Protein AF-A0A7X9AUW9-F1 (afdb_monomer_lite)

pLDDT: mean 75.71, std 17.88, range [21.61, 93.81]

Radius of gyration: 26.02 Å; chains: 1; bounding box: 63×57×73 Å

Secondary structure (DSSP, 8-state):
------S--EEE-TTS-EEE--HHHHHHHHHHHHHHTT---HHHHHHHHHHHHHHHHHTSS-PPEEHHHHHHHHHHHHHHTT-HHHHHHHHHHHT--TTHHHHTTEEE--HHHHHHHHHHHS---HHHHHHHHHHHHHHHHHTT-SEEEHHHHHHHHHHHHHHHTS----------------PPPPPPS-SSGGG---SEEP----TTTS-HHHHHHHHTTSEEEPPEESSS--EEEEE-HHHHHHHHSTT---HHHHHHHHHHHHHHHHHHHHHHHHHHHTT-GGGGTSPEEEEETTHHHIIIIIT-S--HHHHHHHHHHHHHHHIIIIITT-SS-EEEEE-

Structure (mmCIF, N/CA/C/O backbone):
data_AF-A0A7X9AUW9-F1
#
_entry.id   AF-A0A7X9AUW9-F1
#
loop_
_atom_site.group_PDB
_atom_site.id
_atom_site.type_symbol
_atom_site.label_atom_id
_atom_site.label_alt_id
_atom_site.label_comp_id
_atom_site.label_asym_id
_atom_site.label_entity_id
_atom_site.label_seq_id
_atom_site.pdbx_PDB_ins_code
_atom_site.Cartn_x
_atom_site.Cartn_y
_atom_site.Cartn_z
_atom_site.occupancy
_atom_site.B_iso_or_equiv
_atom_site.auth_seq_id
_atom_site.auth_comp_id
_atom_site.auth_asym_id
_atom_site.auth_atom_id
_atom_site.pdbx_PDB_model_num
ATOM 1 N N . MET A 1 1 ? -19.440 -7.472 -11.789 1.00 21.81 1 MET A N 1
ATOM 2 C CA . MET A 1 1 ? -18.503 -8.481 -11.257 1.00 21.81 1 MET A CA 1
ATOM 3 C C . MET A 1 1 ? -17.856 -7.858 -10.033 1.00 21.81 1 MET A C 1
ATOM 5 O O . MET A 1 1 ? -17.085 -6.924 -10.182 1.00 21.81 1 MET A O 1
ATOM 9 N N . ILE A 1 2 ? -18.310 -8.242 -8.841 1.00 21.61 2 ILE A N 1
ATOM 10 C CA . ILE A 1 2 ? -17.846 -7.658 -7.578 1.00 21.61 2 ILE A CA 1
ATOM 11 C C . ILE A 1 2 ? -16.586 -8.433 -7.188 1.00 21.61 2 ILE A C 1
ATOM 13 O O . ILE A 1 2 ? -16.673 -9.612 -6.848 1.00 21.61 2 ILE A O 1
ATOM 17 N N . LEU A 1 3 ? -15.418 -7.804 -7.322 1.00 27.48 3 LEU A N 1
ATOM 18 C CA . LEU A 1 3 ? -14.170 -8.319 -6.765 1.00 27.48 3 LEU A CA 1
ATOM 19 C C . LEU A 1 3 ? -14.304 -8.268 -5.240 1.00 27.48 3 LEU A C 1
ATOM 21 O O . LEU A 1 3 ? -14.221 -7.202 -4.641 1.00 27.48 3 LEU A O 1
ATOM 25 N N . LEU A 1 4 ? -14.561 -9.423 -4.626 1.00 27.80 4 LEU A N 1
ATOM 26 C CA . LEU A 1 4 ? -14.485 -9.612 -3.179 1.00 27.80 4 LEU A CA 1
ATOM 27 C C . LEU A 1 4 ? -13.017 -9.458 -2.758 1.00 27.80 4 LEU A C 1
ATOM 29 O O . LEU A 1 4 ? -12.271 -10.433 -2.710 1.00 27.80 4 LEU A O 1
ATOM 33 N N . ALA A 1 5 ? -12.579 -8.230 -2.490 1.00 32.06 5 ALA A N 1
ATOM 34 C CA . ALA A 1 5 ? -11.218 -7.926 -2.060 1.00 32.06 5 ALA A CA 1
ATOM 35 C C . ALA A 1 5 ? -11.058 -8.073 -0.536 1.00 32.06 5 ALA A C 1
ATOM 37 O O . ALA A 1 5 ? -10.443 -7.231 0.113 1.00 32.06 5 ALA A O 1
ATOM 38 N N . SER A 1 6 ? -11.548 -9.173 0.051 1.00 41.09 6 SER A N 1
ATOM 39 C CA . SER A 1 6 ? -11.294 -9.456 1.466 1.00 41.09 6 SER A CA 1
ATOM 40 C C . SER A 1 6 ? -9.868 -9.997 1.667 1.00 41.09 6 SER A C 1
ATOM 42 O O . SER A 1 6 ? -9.626 -11.200 1.756 1.00 41.09 6 SER A O 1
ATOM 44 N N . GLY A 1 7 ? -8.912 -9.074 1.749 1.00 55.22 7 GLY A N 1
ATOM 45 C CA . GLY A 1 7 ? -8.086 -8.921 2.949 1.00 55.22 7 GLY A CA 1
ATOM 46 C C . GLY A 1 7 ? -6.765 -9.682 3.084 1.00 55.22 7 GLY A C 1
ATOM 47 O O . GLY A 1 7 ? -5.933 -9.206 3.845 1.00 55.22 7 GLY A O 1
ATOM 48 N N . ASN A 1 8 ? -6.506 -10.787 2.377 1.00 61.66 8 ASN A N 1
ATOM 49 C CA . ASN A 1 8 ? -5.231 -11.510 2.524 1.00 61.66 8 ASN A CA 1
ATOM 50 C C . ASN A 1 8 ? -4.624 -11.869 1.162 1.00 61.66 8 ASN A C 1
ATOM 52 O O . ASN A 1 8 ? -5.132 -12.741 0.461 1.00 61.66 8 ASN A O 1
ATOM 56 N N . LEU A 1 9 ? -3.512 -11.220 0.803 1.00 73.75 9 LEU A N 1
ATOM 57 C CA . LEU A 1 9 ? -2.668 -11.663 -0.308 1.00 73.75 9 LEU A CA 1
ATOM 58 C C . LEU A 1 9 ? -2.064 -13.019 0.061 1.00 73.75 9 LEU A C 1
ATOM 60 O O . LEU A 1 9 ? -1.320 -13.111 1.036 1.00 73.75 9 LEU A O 1
ATOM 64 N N . LEU A 1 10 ? -2.406 -14.072 -0.680 1.00 78.25 10 LEU A N 1
ATOM 65 C CA . LEU A 1 10 ? -1.867 -15.407 -0.437 1.00 78.25 10 LEU A CA 1
ATOM 66 C C . LEU A 1 10 ? -0.558 -15.591 -1.197 1.00 78.25 10 LEU A C 1
ATOM 68 O O . LEU A 1 10 ? -0.481 -15.340 -2.401 1.00 78.25 10 LEU A O 1
ATOM 72 N N . VAL A 1 11 ? 0.455 -16.056 -0.475 1.00 80.62 11 VAL A N 1
ATOM 73 C CA . VAL A 1 11 ? 1.786 -16.323 -1.004 1.00 80.62 11 VAL A CA 1
ATOM 74 C C . VAL A 1 11 ? 2.130 -17.791 -0.785 1.00 80.62 11 VAL A C 1
ATOM 76 O O . VAL A 1 11 ? 1.864 -18.360 0.277 1.00 80.62 11 VAL A O 1
ATOM 79 N N . ALA A 1 12 ? 2.689 -18.423 -1.816 1.00 82.00 12 ALA A N 1
ATOM 80 C CA . ALA A 1 12 ? 3.185 -19.791 -1.738 1.00 82.00 12 ALA A CA 1
ATOM 81 C C . ALA A 1 12 ? 4.629 -19.783 -1.223 1.00 82.00 12 ALA A C 1
ATOM 83 O O . ALA A 1 12 ? 5.523 -19.262 -1.897 1.00 82.00 12 ALA A O 1
ATOM 84 N N . GLY A 1 13 ? 4.841 -20.357 -0.035 1.00 80.69 13 GLY A N 1
ATOM 85 C CA . GLY A 1 13 ? 6.177 -20.502 0.547 1.00 80.69 13 GLY A CA 1
ATOM 86 C C . GLY A 1 13 ? 7.004 -21.611 -0.126 1.00 80.69 13 GLY A C 1
ATOM 87 O O . GLY A 1 13 ? 6.468 -22.373 -0.940 1.00 80.69 13 GLY A O 1
ATOM 88 N N . PRO A 1 14 ? 8.287 -21.779 0.251 1.00 63.94 14 PRO A N 1
ATOM 89 C CA . PRO A 1 14 ? 9.252 -22.695 -0.385 1.00 63.94 14 PRO A CA 1
ATOM 90 C C . PRO A 1 14 ? 8.951 -24.211 -0.292 1.00 63.94 14 PRO A C 1
ATOM 92 O O . PRO A 1 14 ? 9.799 -25.033 -0.619 1.00 63.94 14 PRO A O 1
ATOM 95 N N . GLY A 1 15 ? 7.739 -24.613 0.094 1.00 65.62 15 GLY A N 1
ATOM 96 C CA . GLY A 1 15 ? 7.269 -26.007 0.079 1.00 65.62 15 GLY A CA 1
ATOM 97 C C . GLY A 1 15 ? 5.841 -26.178 -0.445 1.00 65.62 15 GLY A C 1
ATOM 98 O O . GLY A 1 15 ? 5.235 -27.223 -0.225 1.00 65.62 15 GLY A O 1
ATOM 99 N N . GLY A 1 16 ? 5.263 -25.135 -1.054 1.00 67.75 16 GLY A N 1
ATOM 100 C CA . GLY A 1 16 ? 3.879 -25.125 -1.530 1.00 67.75 16 GLY A CA 1
ATOM 101 C C . GLY A 1 16 ? 2.758 -24.746 -0.541 1.00 67.75 16 GLY A C 1
ATOM 102 O O . GLY A 1 16 ? 1.654 -24.516 -1.039 1.00 67.75 16 GLY A O 1
ATOM 103 N N . PRO A 1 17 ? 2.928 -24.630 0.801 1.00 81.81 17 PRO A N 1
ATOM 104 C CA . PRO A 1 17 ? 1.825 -24.179 1.638 1.00 81.81 17 PRO A CA 1
ATOM 105 C C . PRO A 1 17 ? 1.548 -22.692 1.397 1.00 81.81 17 PRO A C 1
ATOM 107 O O . PRO A 1 17 ? 2.456 -21.852 1.404 1.00 81.81 17 PRO A O 1
ATOM 110 N N . LEU A 1 18 ? 0.267 -22.383 1.204 1.00 81.44 18 LEU A N 1
ATOM 111 C CA . LEU A 1 18 ? -0.224 -21.017 1.089 1.00 81.44 18 LEU A CA 1
ATOM 112 C C . LEU A 1 18 ? -0.329 -20.388 2.473 1.00 81.44 18 LEU A C 1
ATOM 114 O O . LEU A 1 18 ? -0.899 -20.974 3.394 1.00 81.44 18 LEU A O 1
ATOM 118 N N . HIS A 1 19 ? 0.183 -19.173 2.603 1.00 79.81 19 HIS A N 1
ATOM 119 C CA . HIS A 1 19 ? 0.029 -18.362 3.800 1.00 79.81 19 HIS A CA 1
ATOM 120 C C . HIS A 1 19 ? -0.325 -16.923 3.423 1.00 79.81 19 HIS A C 1
ATOM 122 O O . HIS A 1 19 ? -0.117 -16.490 2.292 1.00 79.81 19 HIS A O 1
ATOM 128 N N . SER A 1 20 ? -0.902 -16.183 4.368 1.00 79.31 20 SER A N 1
ATOM 129 C CA . SER A 1 20 ? -1.162 -14.756 4.175 1.00 79.31 20 SER A CA 1
ATOM 130 C C . SER A 1 20 ? 0.150 -13.987 4.234 1.00 79.31 20 SER A C 1
ATOM 132 O O . SER A 1 20 ? 0.887 -14.118 5.211 1.00 79.31 20 SER A O 1
ATOM 134 N N . LEU A 1 21 ? 0.390 -13.136 3.241 1.00 82.38 21 LEU A N 1
ATOM 135 C CA . LEU A 1 21 ? 1.495 -12.190 3.237 1.00 82.38 21 LEU A CA 1
ATOM 136 C C . LEU A 1 21 ? 1.355 -11.214 4.407 1.00 82.38 21 LEU A C 1
ATOM 138 O O . LEU A 1 21 ? 0.281 -10.651 4.643 1.00 82.38 21 LEU A O 1
ATOM 142 N N . ASP A 1 22 ? 2.452 -11.024 5.128 1.00 84.94 22 ASP A N 1
ATOM 143 C CA . ASP A 1 22 ? 2.575 -10.043 6.197 1.00 84.94 22 ASP A CA 1
ATOM 144 C C . ASP A 1 22 ? 3.279 -8.791 5.656 1.00 84.94 22 ASP A C 1
ATOM 146 O O . ASP A 1 22 ? 4.506 -8.729 5.559 1.00 84.94 22 ASP A O 1
ATOM 150 N N . LEU A 1 23 ? 2.478 -7.804 5.248 1.00 84.38 23 LEU A N 1
ATOM 151 C CA . LEU A 1 23 ? 2.978 -6.551 4.686 1.00 84.38 23 LEU A CA 1
ATOM 152 C C . LEU A 1 23 ? 3.674 -5.676 5.737 1.00 84.38 23 LEU A C 1
ATOM 154 O O . LEU A 1 23 ? 4.554 -4.905 5.368 1.00 84.38 23 LEU A O 1
ATOM 158 N N . GLU A 1 24 ? 3.326 -5.793 7.024 1.00 83.62 24 GLU A N 1
ATOM 159 C CA . GLU A 1 24 ? 4.021 -5.065 8.094 1.00 83.62 24 GLU A CA 1
ATOM 160 C C . GLU A 1 24 ? 5.431 -5.589 8.269 1.00 83.62 24 GLU A C 1
ATOM 162 O O . GLU A 1 24 ? 6.385 -4.809 8.301 1.00 83.62 24 GLU A O 1
ATOM 167 N N . ARG A 1 25 ? 5.565 -6.916 8.322 1.00 87.19 25 ARG A N 1
ATOM 168 C CA . ARG A 1 25 ? 6.871 -7.559 8.389 1.00 87.19 25 ARG A CA 1
ATOM 169 C C . ARG A 1 25 ? 7.714 -7.220 7.165 1.00 87.19 25 ARG A C 1
ATOM 171 O O . ARG A 1 25 ? 8.884 -6.894 7.325 1.00 87.19 25 ARG A O 1
ATOM 178 N N . LEU A 1 26 ? 7.119 -7.241 5.971 1.00 89.25 26 LEU A N 1
ATOM 179 C CA . LEU A 1 26 ? 7.812 -6.878 4.734 1.00 89.25 26 LEU A CA 1
ATOM 180 C C . LEU A 1 26 ? 8.273 -5.412 4.735 1.00 89.25 26 LEU A C 1
ATOM 182 O O . LEU A 1 26 ? 9.402 -5.121 4.347 1.00 89.25 26 LEU A O 1
ATOM 186 N N . THR A 1 27 ? 7.424 -4.489 5.194 1.00 88.38 27 THR A N 1
ATOM 187 C CA . THR A 1 27 ? 7.797 -3.081 5.375 1.00 88.38 27 THR A CA 1
ATOM 188 C C . THR A 1 27 ? 8.942 -2.936 6.377 1.00 88.38 27 THR A C 1
ATOM 190 O O . THR A 1 27 ? 9.888 -2.202 6.103 1.00 88.38 27 THR A O 1
ATOM 193 N N . ALA A 1 28 ? 8.858 -3.589 7.540 1.00 88.75 28 ALA A N 1
ATOM 194 C CA . ALA A 1 28 ? 9.869 -3.488 8.591 1.00 88.75 28 ALA A CA 1
ATOM 195 C C . ALA A 1 28 ? 11.231 -4.002 8.110 1.00 88.75 28 ALA A C 1
ATOM 197 O O . ALA A 1 28 ? 12.230 -3.303 8.244 1.00 88.75 28 ALA A O 1
ATOM 198 N N . ASP A 1 29 ? 11.241 -5.165 7.466 1.00 91.00 29 ASP A N 1
ATOM 199 C CA . ASP A 1 29 ? 12.433 -5.752 6.858 1.00 91.00 29 ASP A CA 1
ATOM 200 C C . ASP A 1 29 ? 13.048 -4.819 5.806 1.00 91.00 29 ASP A C 1
ATOM 202 O O . ASP A 1 29 ? 14.238 -4.504 5.839 1.00 91.00 29 ASP A O 1
ATOM 206 N N . LEU A 1 30 ? 12.215 -4.245 4.931 1.00 91.06 30 LEU A N 1
ATOM 207 C CA . LEU A 1 30 ? 12.693 -3.282 3.949 1.00 91.06 30 LEU A CA 1
ATOM 208 C C . LEU A 1 30 ? 13.294 -2.032 4.616 1.00 91.06 30 LEU A C 1
ATOM 210 O O . LEU A 1 30 ? 14.355 -1.578 4.191 1.00 91.06 30 LEU A O 1
ATOM 214 N N . ARG A 1 31 ? 12.683 -1.499 5.683 1.00 90.31 31 ARG A N 1
ATOM 215 C CA . ARG A 1 31 ? 13.262 -0.382 6.456 1.00 90.31 31 ARG A CA 1
ATOM 216 C C . ARG A 1 31 ? 14.619 -0.746 7.051 1.00 90.31 31 ARG A C 1
ATOM 218 O O . ARG A 1 31 ? 15.542 0.057 6.964 1.00 90.31 31 ARG A O 1
ATOM 225 N N . GLU A 1 32 ? 14.779 -1.953 7.591 1.00 91.00 32 GLU A N 1
ATOM 226 C CA . GLU A 1 32 ? 16.076 -2.425 8.088 1.00 91.00 32 GLU A CA 1
ATOM 227 C C . GLU A 1 32 ? 17.137 -2.473 6.981 1.00 91.00 32 GLU A C 1
ATOM 229 O O . GLU A 1 32 ? 18.298 -2.137 7.223 1.00 91.00 32 GLU A O 1
ATOM 234 N N . VAL A 1 33 ? 16.758 -2.852 5.757 1.00 91.44 33 VAL A N 1
ATOM 235 C CA . VAL A 1 33 ? 17.665 -2.815 4.601 1.00 91.44 33 VAL A CA 1
ATOM 236 C C . VAL A 1 33 ? 18.041 -1.378 4.231 1.00 91.44 33 VAL A C 1
ATOM 238 O O . VAL A 1 33 ? 19.221 -1.101 4.017 1.00 91.44 33 VAL A O 1
ATOM 241 N N . PHE A 1 34 ? 17.080 -0.449 4.199 1.00 87.69 34 PHE A N 1
ATOM 242 C CA . PHE A 1 34 ? 17.359 0.975 3.964 1.00 87.69 34 PHE A CA 1
ATOM 243 C C . PHE A 1 34 ? 18.308 1.544 5.031 1.00 87.69 34 PHE A C 1
ATOM 245 O O . PHE A 1 34 ? 19.314 2.170 4.689 1.00 87.69 34 PHE A O 1
ATOM 252 N N . HIS A 1 35 ? 18.052 1.261 6.309 1.00 87.81 35 HIS A N 1
ATOM 253 C CA . HIS A 1 35 ? 18.909 1.700 7.409 1.00 87.81 35 HIS A CA 1
ATOM 254 C C . HIS A 1 35 ? 20.319 1.117 7.331 1.00 87.81 35 HIS A C 1
ATOM 256 O O . HIS A 1 35 ? 21.285 1.837 7.582 1.00 87.81 35 HIS A O 1
ATOM 262 N N . ALA A 1 36 ? 20.460 -0.152 6.939 1.00 86.44 36 ALA A N 1
ATOM 263 C CA . ALA A 1 36 ? 21.767 -0.779 6.754 1.00 86.44 36 ALA A CA 1
ATOM 264 C C . ALA A 1 36 ? 22.612 -0.091 5.665 1.00 86.44 36 ALA A C 1
ATOM 266 O O . ALA A 1 36 ? 23.837 -0.139 5.733 1.00 86.44 36 ALA A O 1
ATOM 267 N N . GLN A 1 37 ? 21.972 0.584 4.703 1.00 85.25 37 GLN A N 1
ATOM 268 C CA . GLN A 1 37 ? 22.627 1.387 3.662 1.00 85.25 37 GLN A CA 1
ATOM 269 C C . GLN A 1 37 ? 22.727 2.882 4.026 1.00 85.25 37 GLN A C 1
ATOM 271 O O . GLN A 1 37 ? 22.998 3.720 3.170 1.00 85.25 37 GLN A O 1
ATOM 276 N N . GLY A 1 38 ? 22.483 3.251 5.289 1.00 82.62 38 GLY A N 1
ATOM 277 C CA . GLY A 1 38 ? 22.565 4.639 5.757 1.00 82.62 38 GLY A CA 1
ATOM 278 C C . GLY A 1 38 ? 21.416 5.539 5.289 1.00 82.62 38 GLY A C 1
ATOM 279 O O . GLY A 1 38 ? 21.478 6.756 5.461 1.00 82.62 38 GLY A O 1
ATOM 280 N N . LEU A 1 39 ? 20.350 4.968 4.721 1.00 81.00 39 LEU A N 1
ATOM 281 C CA . LEU A 1 39 ? 19.169 5.706 4.285 1.00 81.00 39 LEU A CA 1
ATOM 282 C C . LEU A 1 39 ? 18.117 5.698 5.402 1.00 81.00 39 LEU A C 1
ATOM 284 O O . LEU A 1 39 ? 17.533 4.669 5.721 1.00 81.00 39 LEU A O 1
ATOM 288 N N . ALA A 1 40 ? 17.840 6.865 5.984 1.00 70.62 40 ALA A N 1
ATOM 289 C CA . ALA A 1 40 ? 16.864 7.032 7.072 1.00 70.62 40 ALA A CA 1
ATOM 290 C C . ALA A 1 40 ? 15.432 7.352 6.587 1.00 70.62 40 ALA A C 1
ATOM 292 O O . ALA A 1 40 ? 14.610 7.868 7.339 1.00 70.62 40 ALA A O 1
ATOM 293 N N . SER A 1 41 ? 15.134 7.141 5.302 1.00 66.12 41 SER A N 1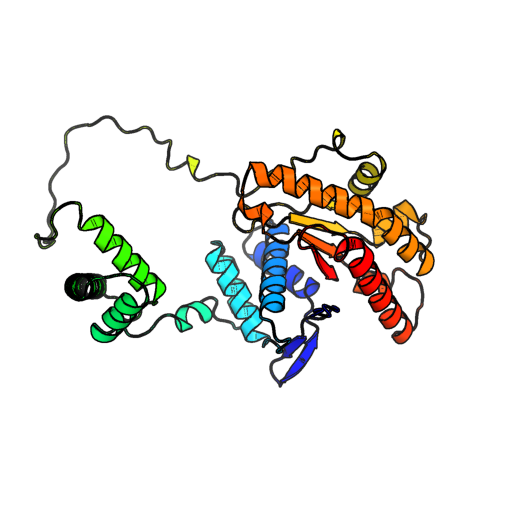
ATOM 294 C CA . SER A 1 41 ? 13.824 7.477 4.730 1.00 66.12 41 SER A CA 1
ATOM 295 C C . SER A 1 41 ? 12.827 6.327 4.884 1.00 66.12 41 SER A C 1
ATOM 297 O O . SER A 1 41 ? 12.545 5.604 3.930 1.00 66.12 41 SER A O 1
ATOM 299 N N . ASP A 1 42 ? 12.243 6.209 6.076 1.00 70.31 42 ASP A N 1
ATOM 300 C CA . ASP A 1 42 ? 11.321 5.125 6.465 1.00 70.31 42 ASP A CA 1
ATOM 301 C C . ASP A 1 42 ? 10.073 5.006 5.579 1.00 70.31 42 ASP A C 1
ATOM 303 O O . ASP A 1 42 ? 9.462 3.939 5.480 1.00 70.31 42 ASP A O 1
ATOM 307 N N . TRP A 1 43 ? 9.691 6.107 4.931 1.00 72.62 43 TRP A N 1
ATOM 308 C CA . TRP A 1 43 ? 8.504 6.201 4.086 1.00 72.62 43 TRP A CA 1
ATOM 309 C C . TRP A 1 43 ? 8.678 5.509 2.728 1.00 72.62 43 TRP A C 1
ATOM 311 O O . TRP A 1 43 ? 7.699 5.030 2.158 1.00 72.62 43 TRP A O 1
ATOM 321 N N . VAL A 1 44 ? 9.901 5.431 2.189 1.00 76.50 44 VAL A N 1
ATOM 322 C CA . VAL A 1 44 ? 10.146 4.831 0.862 1.00 76.50 44 VAL A CA 1
ATOM 323 C C . VAL A 1 44 ? 9.782 3.350 0.885 1.00 76.50 44 VAL A C 1
ATOM 325 O O . VAL A 1 44 ? 9.142 2.850 -0.041 1.00 76.50 44 VAL A O 1
ATOM 328 N N . ALA A 1 45 ? 10.118 2.672 1.985 1.00 83.31 45 ALA A N 1
ATOM 329 C CA . ALA A 1 45 ? 9.750 1.284 2.211 1.00 83.31 45 ALA A CA 1
ATOM 330 C C . ALA A 1 45 ? 8.225 1.086 2.178 1.00 83.31 45 ALA A C 1
ATOM 332 O O . ALA A 1 45 ? 7.735 0.194 1.486 1.00 83.31 45 ALA A O 1
ATOM 333 N N . ASP A 1 46 ? 7.459 1.963 2.839 1.00 80.06 46 ASP A N 1
ATOM 334 C CA . ASP A 1 46 ? 5.993 1.894 2.833 1.00 80.06 46 ASP A CA 1
ATOM 335 C C . ASP A 1 46 ? 5.407 2.025 1.428 1.00 80.06 46 ASP A C 1
ATOM 337 O O . ASP A 1 46 ? 4.532 1.242 1.050 1.00 80.06 46 ASP A O 1
ATOM 341 N N . HIS A 1 47 ? 5.901 2.983 0.640 1.00 75.75 47 HIS A N 1
ATOM 342 C CA . HIS A 1 47 ? 5.426 3.210 -0.726 1.00 75.75 47 HIS A CA 1
ATOM 343 C C . HIS A 1 47 ? 5.749 2.051 -1.662 1.00 75.75 47 HIS A C 1
ATOM 345 O O . HIS A 1 47 ? 4.906 1.664 -2.476 1.00 75.75 47 HIS A O 1
ATOM 351 N N . LEU A 1 48 ? 6.944 1.474 -1.545 1.00 82.62 48 LEU A N 1
ATOM 352 C CA . LEU A 1 48 ? 7.335 0.316 -2.342 1.00 82.62 48 LEU A CA 1
ATOM 353 C C . LEU A 1 48 ? 6.476 -0.904 -2.010 1.00 82.62 48 LEU A C 1
ATOM 355 O O . LEU A 1 48 ? 6.004 -1.580 -2.923 1.00 82.62 48 LEU A O 1
ATOM 359 N N . VAL A 1 49 ? 6.193 -1.140 -0.728 1.00 87.00 49 VAL A N 1
ATOM 360 C CA . VAL A 1 49 ? 5.316 -2.237 -0.299 1.00 87.00 49 VAL A CA 1
ATOM 361 C C . VAL A 1 49 ? 3.863 -1.997 -0.721 1.00 87.00 49 VAL A C 1
ATOM 363 O O . VAL A 1 49 ? 3.214 -2.927 -1.188 1.00 87.00 49 VAL A O 1
ATOM 366 N N . LEU A 1 50 ? 3.346 -0.763 -0.637 1.00 80.69 50 LEU A N 1
ATOM 367 C CA . LEU A 1 50 ? 2.019 -0.414 -1.180 1.00 80.69 50 LEU A CA 1
ATOM 368 C C . LEU A 1 50 ? 1.939 -0.644 -2.698 1.00 80.69 50 LEU A C 1
ATOM 370 O O . LEU A 1 50 ? 0.930 -1.136 -3.201 1.00 80.69 50 LEU A O 1
ATOM 374 N N . THR A 1 51 ? 3.009 -0.309 -3.420 1.00 80.56 51 THR A N 1
ATOM 375 C CA . THR A 1 51 ? 3.109 -0.515 -4.872 1.00 80.56 51 THR A CA 1
ATOM 376 C C . THR A 1 51 ? 3.151 -1.994 -5.227 1.00 80.56 51 THR A C 1
ATOM 378 O O . THR A 1 51 ? 2.481 -2.427 -6.165 1.00 80.56 51 THR A O 1
ATOM 381 N N . LEU A 1 52 ? 3.900 -2.783 -4.458 1.00 85.69 52 LEU A N 1
ATOM 382 C CA . LEU A 1 52 ? 3.924 -4.233 -4.590 1.00 85.69 52 LEU A CA 1
ATOM 383 C C . LEU A 1 52 ? 2.536 -4.827 -4.344 1.00 85.69 52 LEU A C 1
ATOM 385 O O . LEU A 1 52 ? 2.050 -5.598 -5.163 1.00 85.69 52 LEU A O 1
ATOM 389 N N . GLU A 1 53 ? 1.887 -4.438 -3.248 1.00 84.94 53 GLU A N 1
ATOM 390 C CA . GLU A 1 53 ? 0.545 -4.888 -2.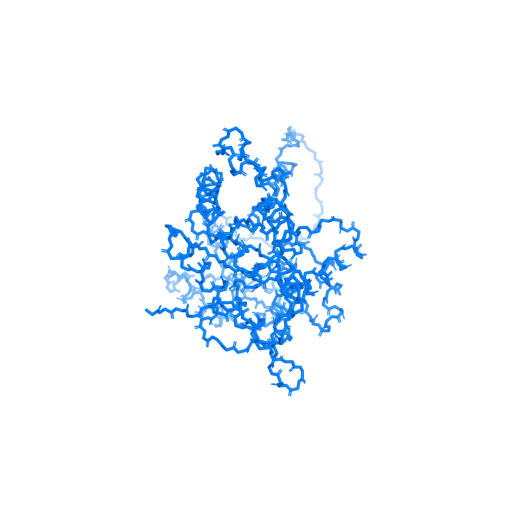884 1.00 84.94 53 GLU A CA 1
ATOM 391 C C . GLU A 1 53 ? -0.462 -4.633 -4.012 1.00 84.94 53 GLU A C 1
ATOM 393 O O . GLU A 1 53 ? -1.203 -5.542 -4.385 1.00 84.94 53 GLU A O 1
ATOM 398 N N . GLU A 1 54 ? -0.457 -3.438 -4.606 1.00 77.25 54 GLU A N 1
ATOM 399 C CA . GLU A 1 54 ? -1.319 -3.135 -5.750 1.00 77.25 54 GLU A CA 1
ATOM 400 C C . GLU A 1 54 ? -1.012 -4.023 -6.957 1.00 77.25 54 GLU A C 1
ATOM 402 O O . GLU A 1 54 ? -1.934 -4.613 -7.516 1.00 77.25 54 GLU A O 1
ATOM 407 N N . LYS A 1 55 ? 0.267 -4.164 -7.337 1.00 77.94 55 LYS A N 1
ATOM 408 C CA . LYS A 1 55 ? 0.680 -5.019 -8.464 1.00 77.94 55 LYS A CA 1
ATOM 409 C C . LYS A 1 55 ? 0.260 -6.474 -8.270 1.00 77.94 55 LYS A C 1
ATOM 411 O O . LYS A 1 55 ? -0.097 -7.150 -9.230 1.00 77.94 55 LYS A O 1
ATOM 416 N N . LEU A 1 56 ? 0.317 -6.969 -7.036 1.00 80.62 56 LEU A N 1
ATOM 417 C CA . LEU A 1 56 ? -0.110 -8.327 -6.713 1.00 80.62 56 LEU A CA 1
ATOM 418 C C . LEU A 1 56 ? -1.636 -8.461 -6.791 1.00 80.62 56 LEU A C 1
ATOM 420 O O . LEU A 1 56 ? -2.128 -9.452 -7.326 1.00 80.62 56 LEU A O 1
ATOM 424 N N . ARG A 1 57 ? -2.390 -7.458 -6.325 1.00 76.12 57 ARG A N 1
ATOM 425 C CA . ARG A 1 57 ? -3.862 -7.449 -6.398 1.00 76.12 57 ARG A CA 1
ATOM 426 C C . ARG A 1 57 ? -4.385 -7.275 -7.830 1.00 76.12 57 ARG A C 1
ATOM 428 O O . ARG A 1 57 ? -5.408 -7.864 -8.170 1.00 76.12 57 ARG A O 1
ATOM 435 N N . SER A 1 58 ? -3.695 -6.511 -8.680 1.00 71.38 58 SER A N 1
ATOM 436 C CA . SER A 1 58 ? -4.119 -6.230 -10.060 1.00 71.38 58 SER A CA 1
ATOM 437 C C . SER A 1 58 ? -3.856 -7.370 -11.051 1.00 71.38 58 SER A C 1
ATOM 439 O O . SER A 1 58 ? -4.435 -7.366 -12.134 1.00 71.38 58 SER A O 1
ATOM 441 N N . ARG A 1 59 ? -3.077 -8.399 -10.677 1.00 69.94 59 ARG A N 1
ATOM 442 C CA . ARG A 1 59 ? -2.868 -9.622 -11.486 1.00 69.94 59 ARG A CA 1
ATOM 443 C C . ARG A 1 59 ? -4.134 -10.474 -11.705 1.00 69.94 59 ARG A C 1
ATOM 445 O O . ARG A 1 59 ? -4.089 -11.457 -12.435 1.00 69.94 59 ARG A O 1
ATOM 452 N N . GLY A 1 60 ? -5.273 -10.091 -11.129 1.00 52.00 60 GLY A N 1
ATOM 453 C CA . GLY A 1 60 ? -6.597 -10.382 -11.693 1.00 52.00 60 GLY A CA 1
ATOM 454 C C . GLY A 1 60 ? -7.245 -11.730 -11.366 1.00 52.00 60 GLY A C 1
ATOM 455 O O . GLY A 1 60 ? -8.466 -11.802 -11.438 1.00 52.00 60 GLY A O 1
ATOM 456 N N . ASN A 1 61 ? -6.511 -12.764 -10.936 1.00 55.78 61 ASN A N 1
ATOM 457 C CA . ASN A 1 61 ? -7.094 -14.117 -10.818 1.00 55.78 61 ASN A CA 1
ATOM 458 C C . ASN A 1 61 ? -7.053 -14.754 -9.421 1.00 55.78 61 ASN A C 1
ATOM 460 O O . ASN A 1 61 ? -7.431 -15.912 -9.270 1.00 55.78 61 ASN A O 1
ATOM 464 N N . GLY A 1 62 ? -6.586 -14.039 -8.391 1.00 57.31 62 GLY A N 1
ATOM 465 C CA . GLY A 1 62 ? -6.407 -14.634 -7.057 1.00 57.31 62 GLY A CA 1
ATOM 466 C C . GLY A 1 62 ? -5.405 -15.797 -7.038 1.00 57.31 62 GLY A C 1
ATOM 467 O O . GLY A 1 62 ? -5.361 -16.550 -6.066 1.00 57.31 62 GLY A O 1
ATOM 468 N N . GLU A 1 63 ? -4.612 -15.952 -8.105 1.00 65.50 63 GLU A N 1
ATOM 469 C CA . GLU A 1 63 ? -3.561 -16.955 -8.162 1.00 65.50 63 GLU A CA 1
ATOM 470 C C . GLU A 1 63 ? -2.492 -16.625 -7.117 1.00 65.50 63 GLU A C 1
ATOM 472 O O . GLU A 1 63 ? -2.043 -15.475 -7.027 1.00 65.50 63 GLU A O 1
ATOM 477 N N . PRO A 1 64 ? -2.090 -17.614 -6.305 1.00 69.75 64 PRO A N 1
ATOM 478 C CA . PRO A 1 64 ? -1.080 -17.400 -5.291 1.00 69.75 64 PRO A CA 1
ATOM 479 C C . PRO A 1 64 ? 0.248 -17.051 -5.957 1.00 69.75 64 PRO A C 1
ATOM 481 O O . PRO A 1 64 ? 0.741 -17.767 -6.830 1.00 69.75 64 PRO A O 1
ATOM 484 N N . VAL A 1 65 ? 0.848 -15.947 -5.525 1.00 79.25 65 VAL A N 1
ATOM 485 C CA . VAL A 1 65 ? 2.174 -15.545 -5.996 1.00 79.25 65 VAL A CA 1
ATOM 486 C C . VAL A 1 65 ? 3.215 -16.287 -5.168 1.00 79.25 65 VAL A C 1
ATOM 488 O O . VAL A 1 65 ? 3.066 -16.421 -3.955 1.00 79.25 65 VAL A O 1
ATOM 491 N N . SER A 1 66 ? 4.265 -16.811 -5.798 1.00 85.38 66 SER A N 1
ATOM 492 C CA . SER A 1 66 ? 5.353 -17.417 -5.032 1.00 85.38 66 SER A CA 1
ATOM 493 C C . SER A 1 66 ? 6.103 -16.353 -4.235 1.00 85.38 66 SER A C 1
ATOM 495 O O . SER A 1 66 ? 6.282 -15.221 -4.690 1.00 85.38 66 SER A O 1
ATOM 497 N N . GLU A 1 67 ? 6.568 -16.722 -3.045 1.00 86.81 67 GLU A N 1
ATOM 498 C CA . GLU A 1 67 ? 7.337 -15.823 -2.178 1.00 86.81 67 GLU A CA 1
ATOM 499 C C . GLU A 1 67 ? 8.587 -15.294 -2.897 1.00 86.81 67 GLU A C 1
ATOM 501 O O . GLU A 1 67 ? 8.860 -14.095 -2.883 1.00 86.81 67 GLU A O 1
ATOM 506 N N . ALA A 1 68 ? 9.260 -16.162 -3.659 1.00 84.56 68 ALA A N 1
ATOM 507 C CA . ALA A 1 68 ? 10.384 -15.790 -4.514 1.00 84.56 68 ALA A CA 1
ATOM 508 C C . ALA A 1 68 ? 10.008 -14.721 -5.557 1.00 84.56 68 ALA A C 1
ATOM 510 O O . ALA A 1 68 ? 10.690 -13.709 -5.661 1.00 84.56 68 ALA A O 1
ATOM 511 N N . MET A 1 69 ? 8.893 -14.884 -6.281 1.00 83.81 69 MET A N 1
ATOM 512 C CA . MET A 1 69 ? 8.436 -13.908 -7.284 1.00 83.81 69 MET A CA 1
ATOM 513 C C . MET A 1 69 ? 8.088 -12.551 -6.653 1.00 83.81 69 MET A C 1
ATOM 515 O O . MET A 1 69 ? 8.304 -11.498 -7.257 1.00 83.81 69 MET A O 1
ATOM 519 N N . MET A 1 70 ? 7.534 -12.565 -5.440 1.00 88.81 70 MET A N 1
ATOM 520 C CA . MET A 1 70 ? 7.207 -11.361 -4.679 1.00 88.81 70 MET A CA 1
ATOM 521 C C . MET A 1 70 ? 8.481 -10.603 -4.270 1.00 88.81 70 MET A C 1
ATOM 523 O O . MET A 1 70 ? 8.586 -9.406 -4.552 1.00 88.81 70 MET A O 1
ATOM 527 N N . HIS A 1 71 ? 9.483 -11.304 -3.730 1.00 90.81 71 HIS A N 1
ATOM 528 C CA . HIS A 1 71 ? 10.791 -10.725 -3.411 1.00 90.81 71 HIS A CA 1
ATOM 529 C C . HIS A 1 71 ? 11.553 -10.253 -4.663 1.00 90.81 71 HIS A C 1
ATOM 531 O O . HIS A 1 71 ? 12.091 -9.147 -4.654 1.00 90.81 71 HIS A O 1
ATOM 537 N N . GLU A 1 72 ? 11.541 -11.022 -5.761 1.00 87.81 72 GLU A N 1
ATOM 538 C CA . GLU A 1 72 ? 12.105 -10.627 -7.065 1.00 87.81 72 GLU A CA 1
ATOM 539 C C . GLU A 1 72 ? 11.466 -9.325 -7.574 1.00 87.81 72 GLU A C 1
ATOM 541 O O . GLU A 1 72 ? 12.162 -8.407 -8.005 1.00 87.81 72 GLU A O 1
ATOM 546 N N . SER A 1 73 ? 10.137 -9.213 -7.482 1.00 86.69 73 SER A N 1
ATOM 547 C CA . SER A 1 73 ? 9.400 -8.022 -7.920 1.00 86.69 73 SER A CA 1
ATOM 548 C C . SER A 1 73 ? 9.762 -6.789 -7.092 1.00 86.69 73 SER A C 1
ATOM 550 O O . SER A 1 73 ? 9.928 -5.701 -7.645 1.00 86.69 73 SER A O 1
ATOM 552 N N . LEU A 1 74 ? 9.895 -6.943 -5.771 1.00 90.12 74 LEU A N 1
ATOM 553 C CA . LEU A 1 74 ? 10.291 -5.851 -4.883 1.00 90.12 74 LEU A CA 1
ATOM 554 C C . LEU A 1 74 ? 11.738 -5.411 -5.135 1.00 90.12 74 LEU A C 1
ATOM 556 O O . LEU A 1 74 ? 12.001 -4.214 -5.255 1.00 90.12 74 LEU A O 1
ATOM 560 N N . ALA A 1 75 ? 12.652 -6.367 -5.301 1.00 88.62 75 ALA A N 1
ATOM 561 C CA . ALA A 1 75 ? 14.048 -6.110 -5.630 1.00 88.62 75 ALA A CA 1
ATOM 562 C C . ALA A 1 75 ? 14.191 -5.385 -6.984 1.00 88.62 75 ALA A C 1
ATOM 564 O O . ALA A 1 75 ? 14.895 -4.380 -7.086 1.00 88.62 75 ALA A O 1
ATOM 565 N N . ALA A 1 76 ? 13.432 -5.809 -7.999 1.00 81.25 76 ALA A N 1
ATOM 566 C CA . ALA A 1 76 ? 13.396 -5.147 -9.300 1.00 81.25 76 ALA A CA 1
ATOM 567 C C . ALA A 1 76 ? 12.837 -3.715 -9.222 1.00 81.25 76 ALA A C 1
ATOM 569 O O . ALA A 1 76 ? 13.345 -2.818 -9.902 1.00 81.25 76 ALA A O 1
ATOM 570 N N . MET A 1 77 ? 11.816 -3.473 -8.386 1.00 82.69 77 MET A N 1
ATOM 571 C CA . MET A 1 77 ? 11.293 -2.123 -8.143 1.00 82.69 77 MET A CA 1
ATOM 572 C C . MET A 1 77 ? 12.324 -1.230 -7.454 1.00 82.69 77 MET A C 1
ATOM 574 O O . MET A 1 77 ? 12.511 -0.100 -7.892 1.00 82.69 77 MET A O 1
ATOM 578 N N . LEU A 1 78 ? 13.042 -1.732 -6.445 1.00 84.12 78 LEU A N 1
ATOM 579 C CA . LEU A 1 78 ? 14.132 -0.993 -5.799 1.00 84.12 78 LEU A CA 1
ATOM 580 C C . LEU A 1 78 ? 15.192 -0.553 -6.818 1.00 84.12 78 LEU A C 1
ATOM 582 O O . LEU A 1 78 ? 15.545 0.626 -6.866 1.00 84.12 78 LEU A O 1
ATOM 586 N N . SER A 1 79 ? 15.635 -1.464 -7.691 1.00 79.12 79 SER A N 1
ATOM 587 C CA . SER A 1 79 ? 16.580 -1.134 -8.765 1.00 79.12 79 SER A CA 1
ATOM 588 C C . SER A 1 79 ? 16.009 -0.140 -9.780 1.00 79.12 79 SER A C 1
ATOM 590 O O . SER A 1 79 ? 16.734 0.723 -10.264 1.00 79.12 79 SER A O 1
ATOM 592 N N . ALA A 1 80 ? 14.722 -0.238 -10.127 1.00 71.50 80 ALA A N 1
ATOM 593 C CA . ALA A 1 80 ? 14.079 0.669 -11.084 1.00 71.50 80 ALA A CA 1
ATOM 594 C C . ALA A 1 80 ? 13.972 2.112 -10.572 1.00 71.50 80 ALA A C 1
ATOM 596 O O . ALA A 1 80 ? 14.032 3.048 -11.359 1.00 71.50 80 ALA A O 1
ATOM 597 N N . VAL A 1 81 ? 13.854 2.286 -9.259 1.00 72.12 81 VAL A N 1
ATOM 598 C CA . VAL A 1 81 ? 13.705 3.593 -8.598 1.00 72.12 81 VAL A CA 1
ATOM 599 C C . VAL A 1 81 ? 15.070 4.230 -8.295 1.00 72.12 81 VAL A C 1
ATOM 601 O O . VAL A 1 81 ? 15.136 5.364 -7.832 1.00 72.12 81 VAL A O 1
ATOM 604 N N . GLY A 1 82 ? 16.170 3.522 -8.576 1.00 72.75 82 GLY A N 1
ATOM 605 C CA . GLY A 1 82 ? 17.537 4.000 -8.357 1.00 72.75 82 GLY A CA 1
ATOM 606 C C . GLY A 1 82 ? 18.151 3.581 -7.019 1.00 72.75 82 GLY A C 1
ATOM 607 O O . GLY A 1 82 ? 19.275 3.973 -6.721 1.00 72.75 82 GLY A O 1
ATOM 608 N N . TYR A 1 83 ? 17.476 2.742 -6.229 1.00 80.88 83 TYR A N 1
ATOM 609 C CA . TYR A 1 83 ? 18.006 2.189 -4.978 1.00 80.88 83 TYR A CA 1
ATOM 610 C C . TYR A 1 83 ? 18.749 0.867 -5.217 1.00 80.88 83 TYR A C 1
ATOM 612 O O . TYR A 1 83 ? 18.456 -0.148 -4.587 1.00 80.88 83 TYR A O 1
ATOM 620 N N . SER A 1 84 ? 19.706 0.854 -6.148 1.00 79.25 84 SER A N 1
ATOM 621 C CA . SER A 1 84 ? 20.409 -0.369 -6.571 1.00 79.25 84 SER A CA 1
ATOM 622 C C . SER A 1 84 ? 21.183 -1.055 -5.440 1.00 79.25 84 SER A C 1
ATOM 624 O O . SER A 1 84 ? 21.195 -2.281 -5.370 1.00 79.25 84 SER A O 1
ATOM 626 N N . GLU A 1 85 ? 21.785 -0.289 -4.527 1.00 82.19 85 GLU A N 1
ATOM 627 C CA . GLU A 1 85 ? 22.513 -0.832 -3.369 1.00 82.19 85 GLU A CA 1
ATOM 628 C C . GLU A 1 85 ? 21.562 -1.489 -2.356 1.00 82.19 85 GLU A C 1
ATOM 630 O O . GLU A 1 85 ? 21.809 -2.601 -1.890 1.00 82.19 85 GLU A O 1
ATOM 635 N N . VAL A 1 86 ? 20.413 -0.853 -2.099 1.00 87.12 86 VAL A N 1
ATOM 636 C CA . VAL A 1 86 ? 19.326 -1.414 -1.277 1.00 87.12 86 VAL A CA 1
ATOM 637 C C . VAL A 1 86 ? 18.754 -2.667 -1.942 1.00 87.12 86 VAL A C 1
ATOM 639 O O . VAL A 1 86 ? 18.536 -3.664 -1.267 1.00 87.12 86 VAL A O 1
ATOM 642 N N . ALA A 1 87 ? 18.559 -2.656 -3.266 1.00 86.75 87 ALA A N 1
ATOM 643 C CA . ALA A 1 87 ? 18.089 -3.811 -4.029 1.00 86.75 87 ALA A CA 1
ATOM 644 C C . ALA A 1 87 ? 19.057 -5.000 -3.937 1.00 86.75 87 ALA A C 1
ATOM 646 O O . ALA A 1 87 ? 18.619 -6.138 -3.787 1.00 86.75 87 ALA A O 1
ATOM 647 N N . ALA A 1 88 ? 20.366 -4.741 -4.006 1.00 84.88 88 ALA A N 1
ATOM 648 C CA . ALA A 1 88 ? 21.397 -5.767 -3.890 1.00 84.88 88 ALA A CA 1
ATOM 649 C C . ALA A 1 88 ? 21.463 -6.360 -2.474 1.00 84.88 88 ALA A C 1
ATOM 651 O O . ALA A 1 88 ? 21.567 -7.577 -2.322 1.00 84.88 88 ALA A O 1
ATOM 652 N N . GLU A 1 89 ? 21.380 -5.524 -1.436 1.00 89.88 89 GLU A N 1
ATOM 653 C CA . GLU A 1 89 ? 21.310 -5.984 -0.045 1.00 89.88 89 GLU A CA 1
ATOM 654 C C . GLU A 1 89 ? 20.029 -6.784 0.220 1.00 89.88 89 GLU A C 1
ATOM 656 O O . GLU A 1 89 ? 20.096 -7.892 0.752 1.00 89.88 89 GLU A O 1
ATOM 661 N N . TYR A 1 90 ? 18.877 -6.268 -0.218 1.00 91.75 90 TYR A N 1
ATOM 662 C CA . TYR A 1 90 ? 17.587 -6.949 -0.127 1.00 91.75 90 TYR A CA 1
ATOM 663 C C . TYR A 1 90 ? 17.637 -8.316 -0.825 1.00 91.75 90 TYR A C 1
ATOM 665 O O . TYR A 1 90 ? 17.318 -9.344 -0.228 1.00 91.75 90 TYR A O 1
ATOM 673 N N . GLY A 1 91 ? 18.126 -8.350 -2.068 1.00 89.56 91 GLY A N 1
ATOM 674 C CA . GLY A 1 91 ? 18.279 -9.580 -2.837 1.00 89.56 91 GLY A CA 1
ATOM 675 C C . GLY A 1 91 ? 19.166 -10.612 -2.143 1.00 89.56 91 GLY A C 1
ATOM 676 O O . GLY A 1 91 ? 18.809 -11.787 -2.068 1.00 89.56 91 GLY A O 1
ATOM 677 N N . ARG A 1 92 ? 20.275 -10.174 -1.531 1.00 89.31 92 ARG A N 1
ATOM 678 C CA . ARG A 1 92 ? 21.169 -11.056 -0.766 1.00 89.31 92 ARG A CA 1
ATOM 679 C C . ARG A 1 92 ? 20.467 -11.696 0.435 1.00 89.31 92 ARG A C 1
ATOM 681 O O . ARG A 1 92 ? 20.649 -12.889 0.660 1.00 89.31 92 ARG A O 1
ATOM 688 N N . ARG A 1 93 ? 19.666 -10.931 1.187 1.00 91.81 93 ARG A N 1
ATOM 689 C CA . ARG A 1 93 ? 18.937 -11.430 2.371 1.00 91.81 93 ARG A CA 1
ATOM 690 C C . ARG A 1 93 ? 17.861 -12.451 2.012 1.00 91.81 93 ARG A C 1
ATOM 692 O O . ARG A 1 93 ? 17.727 -13.457 2.703 1.00 91.81 93 ARG A O 1
ATOM 699 N N . HIS A 1 94 ? 17.144 -12.219 0.915 1.00 89.31 94 HIS A N 1
ATOM 700 C CA . HIS A 1 94 ? 16.047 -13.083 0.466 1.00 89.31 94 HIS A CA 1
ATOM 701 C C . HIS A 1 94 ? 16.459 -14.129 -0.575 1.00 89.31 94 HIS A C 1
ATOM 703 O O . HIS A 1 94 ? 15.603 -14.848 -1.080 1.00 89.31 94 HIS A O 1
ATOM 709 N N . GLN A 1 95 ? 17.756 -14.229 -0.890 1.00 87.62 95 GLN A N 1
ATOM 710 C CA . GLN A 1 95 ? 18.304 -15.134 -1.910 1.00 87.62 95 GLN A CA 1
ATOM 711 C C . GLN A 1 95 ? 17.634 -14.971 -3.285 1.00 87.62 95 GLN A C 1
ATOM 713 O O . GLN A 1 95 ? 17.444 -15.940 -4.018 1.00 87.62 95 GLN A O 1
ATOM 718 N N . VAL A 1 96 ? 17.288 -13.734 -3.643 1.00 85.00 96 VAL A N 1
ATOM 719 C CA . VAL A 1 96 ? 16.741 -13.386 -4.957 1.00 85.00 96 VAL A CA 1
ATOM 720 C C . VAL A 1 96 ? 17.728 -12.514 -5.714 1.00 85.00 96 VAL A C 1
ATOM 722 O O . VAL A 1 96 ? 18.348 -11.613 -5.149 1.00 85.00 96 VAL A O 1
ATOM 725 N N . ASP A 1 97 ? 17.878 -12.768 -7.010 1.00 74.75 97 ASP A N 1
ATOM 726 C CA . ASP A 1 97 ? 18.647 -11.876 -7.870 1.00 74.75 97 ASP A CA 1
ATOM 727 C C . ASP A 1 97 ? 17.751 -10.667 -8.219 1.00 74.75 97 ASP A C 1
ATOM 729 O O . ASP A 1 97 ? 16.715 -10.852 -8.866 1.00 74.75 97 ASP A O 1
ATOM 733 N N . PRO A 1 98 ? 18.102 -9.428 -7.807 1.00 63.25 98 PRO A N 1
ATOM 734 C CA . PRO A 1 98 ? 17.330 -8.220 -8.127 1.00 63.25 98 PRO A CA 1
ATOM 735 C C . PRO A 1 98 ? 17.172 -7.998 -9.638 1.00 63.25 98 PRO A C 1
ATOM 737 O O . PRO A 1 98 ? 16.270 -7.282 -10.077 1.00 63.25 98 PRO A O 1
ATOM 740 N N . LEU A 1 99 ? 18.032 -8.628 -10.442 1.00 63.41 99 LEU A N 1
ATOM 741 C CA . LEU A 1 99 ? 17.989 -8.604 -11.895 1.00 63.41 99 LEU A CA 1
ATOM 742 C C . LEU A 1 99 ? 17.340 -9.855 -12.499 1.00 63.41 99 LEU A C 1
ATOM 744 O O . LEU A 1 99 ? 17.203 -9.886 -13.716 1.00 63.41 99 LEU A O 1
ATOM 748 N N . ALA A 1 100 ? 16.897 -10.856 -11.725 1.00 61.81 100 ALA A N 1
ATOM 749 C CA . ALA A 1 100 ? 16.266 -12.074 -12.261 1.00 61.81 100 ALA A CA 1
ATOM 750 C C . ALA A 1 100 ? 15.076 -11.759 -13.178 1.00 61.81 100 ALA A C 1
ATOM 752 O O . ALA A 1 100 ? 14.946 -12.341 -14.254 1.00 61.81 100 ALA A O 1
ATOM 753 N N . GLY A 1 101 ? 14.241 -10.792 -12.784 1.00 55.38 101 GLY A N 1
ATOM 754 C CA . GLY A 1 101 ? 13.119 -10.323 -13.598 1.00 55.38 101 GLY A CA 1
ATOM 755 C C . GLY A 1 101 ? 13.553 -9.616 -14.887 1.00 55.38 101 GLY A C 1
ATOM 756 O O . GLY A 1 101 ? 12.902 -9.790 -15.907 1.00 55.38 101 GLY A O 1
ATOM 757 N N . ARG A 1 102 ? 14.678 -8.882 -14.868 1.00 53.19 102 ARG A N 1
ATOM 758 C CA . ARG A 1 102 ? 15.226 -8.191 -16.052 1.00 53.19 102 ARG A CA 1
ATOM 759 C C . ARG A 1 102 ? 16.000 -9.131 -16.977 1.00 53.19 102 ARG A C 1
ATOM 761 O O . ARG A 1 102 ? 15.894 -9.005 -18.186 1.00 53.19 102 ARG A O 1
ATOM 768 N N . ARG A 1 103 ? 16.748 -10.099 -16.433 1.00 50.69 103 ARG A N 1
ATOM 769 C CA . ARG A 1 103 ? 17.439 -11.140 -17.215 1.00 50.69 103 ARG A CA 1
ATOM 770 C C . ARG A 1 103 ? 16.455 -12.065 -17.923 1.00 50.69 103 ARG A C 1
ATOM 772 O O . ARG A 1 103 ? 16.767 -12.524 -19.006 1.00 50.69 103 ARG A O 1
ATOM 779 N N . ARG A 1 104 ? 15.255 -12.280 -17.364 1.00 49.53 104 ARG A N 1
ATOM 780 C CA . ARG A 1 104 ? 14.162 -12.984 -18.060 1.00 49.53 104 ARG A CA 1
ATOM 781 C C . ARG A 1 104 ? 13.667 -12.261 -19.325 1.00 49.53 104 ARG A C 1
ATOM 783 O O . ARG A 1 104 ? 12.989 -12.897 -20.121 1.00 49.53 104 ARG A O 1
ATOM 790 N N . GLU A 1 105 ? 14.002 -10.983 -19.520 1.00 59.12 105 GLU A N 1
ATOM 791 C CA . GLU A 1 105 ? 13.672 -10.217 -20.734 1.00 59.12 105 GLU A CA 1
ATOM 792 C C . GLU A 1 105 ? 14.855 -10.092 -21.707 1.00 59.12 105 GLU A C 1
ATOM 794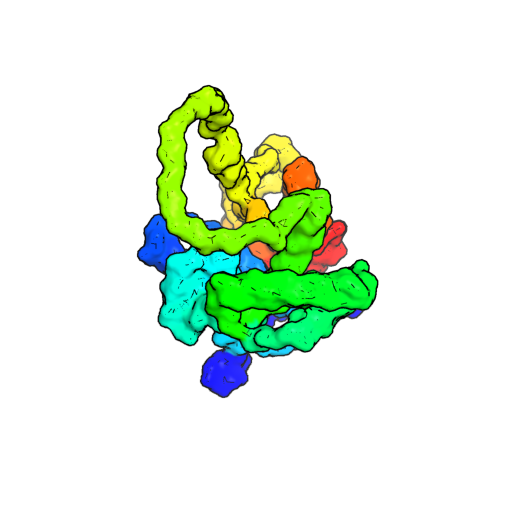 O O . GLU A 1 105 ? 14.649 -9.756 -22.874 1.00 59.12 105 GLU A O 1
ATOM 799 N N . LEU A 1 106 ? 16.085 -10.357 -21.252 1.00 66.50 106 LEU A N 1
ATOM 800 C CA . LEU A 1 106 ? 17.275 -10.357 -22.098 1.00 66.50 106 LEU A CA 1
ATOM 801 C C . LEU A 1 106 ? 17.379 -11.705 -22.805 1.00 66.50 106 LEU A C 1
ATOM 803 O O . LEU A 1 106 ? 17.335 -12.756 -22.170 1.00 66.50 106 LEU A O 1
ATOM 807 N N . HIS A 1 107 ? 17.500 -11.676 -24.121 1.00 77.38 107 HIS A N 1
ATOM 808 C CA . HIS A 1 107 ? 17.611 -12.878 -24.930 1.00 77.38 107 HIS A CA 1
ATOM 809 C C . HIS A 1 107 ? 18.603 -12.654 -26.066 1.00 77.38 107 HIS A C 1
ATOM 811 O O . HIS A 1 107 ? 18.904 -11.515 -26.445 1.00 77.38 107 HIS A O 1
ATOM 817 N N . ASP A 1 108 ? 19.107 -13.763 -26.605 1.00 87.69 108 ASP A N 1
ATOM 818 C CA . ASP A 1 108 ? 19.895 -13.752 -27.828 1.00 87.69 108 ASP A CA 1
ATOM 819 C C . ASP A 1 108 ? 19.077 -13.119 -28.950 1.00 87.69 108 ASP A C 1
ATOM 821 O O . ASP A 1 108 ? 17.949 -13.525 -29.245 1.00 87.69 108 ASP A O 1
ATOM 825 N N . TRP A 1 109 ? 19.662 -12.129 -29.609 1.00 88.81 109 TRP A N 1
ATOM 826 C CA . TRP A 1 109 ? 18.999 -11.420 -30.688 1.00 88.81 109 TRP A CA 1
ATOM 827 C C . TRP A 1 109 ? 19.522 -11.900 -32.044 1.00 88.81 109 TRP A C 1
ATOM 829 O O . TRP A 1 109 ? 20.705 -12.173 -32.251 1.00 88.81 109 TRP A O 1
ATOM 839 N N . SER A 1 110 ? 18.617 -11.987 -33.015 1.00 91.06 110 SER A N 1
ATOM 840 C CA . SER A 1 110 ? 18.948 -12.284 -34.409 1.00 91.06 110 SER A CA 1
ATOM 841 C C . SER A 1 110 ? 18.357 -11.216 -35.317 1.00 91.06 110 SER A C 1
ATOM 843 O O . SER A 1 110 ? 17.360 -10.588 -34.973 1.00 91.06 110 SER A O 1
ATOM 845 N N . ALA A 1 111 ? 18.931 -11.018 -36.505 1.00 90.56 111 ALA A N 1
ATOM 846 C CA . ALA A 1 111 ? 18.380 -10.061 -37.468 1.00 90.56 111 ALA A CA 1
ATOM 847 C C . ALA A 1 111 ? 16.917 -10.383 -37.838 1.00 90.56 111 ALA A C 1
ATOM 849 O O . ALA A 1 111 ? 16.119 -9.473 -38.032 1.00 90.56 111 ALA A O 1
ATOM 850 N N . ALA A 1 112 ? 16.554 -11.669 -37.889 1.00 90.69 112 ALA A N 1
ATOM 851 C CA . ALA A 1 112 ? 15.179 -12.096 -38.128 1.00 90.69 112 ALA A CA 1
ATOM 852 C C . ALA A 1 112 ? 14.261 -11.777 -36.936 1.00 90.69 112 ALA A C 1
ATOM 854 O O . ALA A 1 112 ? 13.187 -11.224 -37.144 1.00 90.69 112 ALA A O 1
ATOM 855 N N . GLY A 1 113 ? 14.708 -12.052 -35.705 1.00 88.69 113 GLY A N 1
ATOM 856 C CA . GLY A 1 113 ? 13.940 -11.762 -34.488 1.00 88.69 113 GLY A CA 1
ATOM 857 C C . GLY A 1 113 ? 13.750 -10.263 -34.246 1.00 88.69 113 GLY A C 1
ATOM 858 O O . GLY A 1 113 ? 12.644 -9.826 -33.952 1.00 88.69 113 GLY A O 1
ATOM 859 N N . VAL A 1 114 ? 14.793 -9.456 -34.473 1.00 89.69 114 VAL A N 1
ATOM 860 C CA . VAL A 1 114 ? 14.705 -7.987 -34.431 1.00 89.69 114 VAL A CA 1
ATOM 861 C C . VAL A 1 114 ? 13.694 -7.489 -35.463 1.00 89.69 114 VAL A C 1
ATOM 863 O O . VAL A 1 114 ? 12.846 -6.668 -35.134 1.00 89.69 114 VAL A O 1
ATOM 866 N N . ARG A 1 115 ? 13.732 -8.005 -36.697 1.00 90.94 115 ARG A N 1
ATOM 867 C CA . ARG A 1 115 ? 12.780 -7.613 -37.741 1.00 90.94 115 ARG A CA 1
ATOM 868 C C . ARG A 1 115 ? 11.340 -7.960 -37.381 1.00 90.94 115 ARG A C 1
ATOM 870 O O . ARG A 1 115 ? 10.472 -7.106 -37.500 1.00 90.94 115 ARG A O 1
ATOM 877 N N . GLU A 1 116 ? 11.098 -9.191 -36.940 1.00 89.25 116 GLU A N 1
ATOM 878 C CA . GLU A 1 116 ? 9.767 -9.648 -36.532 1.00 89.25 116 GLU A CA 1
ATOM 879 C C . GLU A 1 116 ? 9.218 -8.800 -35.379 1.00 89.25 116 GLU A C 1
ATOM 881 O O . GLU A 1 116 ? 8.052 -8.400 -35.396 1.00 89.25 116 GLU A O 1
ATOM 886 N N . LEU A 1 117 ? 10.073 -8.471 -34.406 1.00 88.31 117 LEU A N 1
ATOM 887 C CA . LEU A 1 117 ? 9.722 -7.582 -33.310 1.00 88.31 117 LEU A CA 1
ATOM 888 C C . LEU A 1 117 ? 9.320 -6.195 -33.826 1.00 88.31 117 LEU A C 1
ATOM 890 O O . LEU A 1 117 ? 8.246 -5.723 -33.465 1.00 88.31 117 LEU A O 1
ATOM 894 N N . LEU A 1 118 ? 10.136 -5.572 -34.684 1.00 87.94 118 LEU A N 1
ATOM 895 C CA . LEU A 1 118 ? 9.875 -4.234 -35.229 1.00 87.94 118 LEU A CA 1
ATOM 896 C C . LEU A 1 118 ? 8.633 -4.189 -36.128 1.00 87.94 118 LEU A C 1
ATOM 898 O O . LEU A 1 118 ? 7.861 -3.237 -36.036 1.00 87.94 118 LEU A O 1
ATOM 902 N N . ASP A 1 119 ? 8.414 -5.218 -36.950 1.00 88.50 119 ASP A N 1
ATOM 903 C CA . ASP A 1 119 ? 7.219 -5.354 -37.794 1.00 88.50 119 ASP A CA 1
ATOM 904 C C . ASP A 1 119 ? 5.937 -5.467 -36.948 1.00 88.50 119 ASP A C 1
ATOM 906 O O . ASP A 1 119 ? 4.871 -5.013 -37.366 1.00 88.50 119 ASP A O 1
ATOM 910 N N . ARG A 1 120 ? 6.030 -6.053 -35.745 1.00 84.25 120 ARG A N 1
ATOM 911 C CA . ARG A 1 120 ? 4.907 -6.184 -34.806 1.00 84.25 120 ARG A CA 1
ATOM 912 C C . ARG A 1 120 ? 4.667 -4.923 -33.974 1.00 84.25 120 ARG A C 1
ATOM 914 O O . ARG A 1 120 ? 3.522 -4.662 -33.608 1.00 84.25 120 ARG A O 1
ATOM 921 N N . THR A 1 121 ? 5.715 -4.181 -33.617 1.00 77.81 121 THR A N 1
ATOM 922 C CA . THR A 1 121 ? 5.623 -3.068 -32.654 1.00 77.8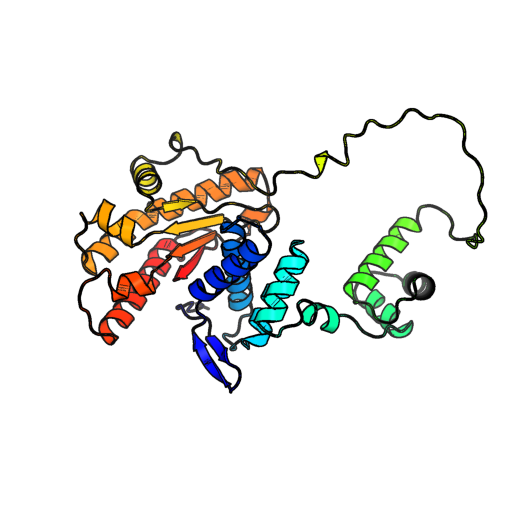1 121 THR A CA 1
ATOM 923 C C . THR A 1 121 ? 5.518 -1.690 -33.294 1.00 77.81 121 THR A C 1
ATOM 925 O O . THR A 1 121 ? 4.950 -0.792 -32.673 1.00 77.81 121 THR A O 1
ATOM 928 N N . LEU A 1 122 ? 6.023 -1.498 -34.516 1.00 79.25 122 LEU A N 1
ATOM 929 C CA . LEU A 1 122 ? 6.062 -0.195 -35.177 1.00 79.25 122 LEU A CA 1
ATOM 930 C C . LEU A 1 122 ? 5.331 -0.227 -36.531 1.00 79.25 122 LEU A C 1
ATOM 932 O O . LEU A 1 122 ? 5.474 -1.183 -37.292 1.00 79.25 122 LEU A O 1
ATOM 936 N N . PRO A 1 123 ? 4.584 0.834 -36.896 1.00 80.19 123 PRO A N 1
ATOM 937 C CA . PRO A 1 123 ? 3.908 0.919 -38.189 1.00 80.19 123 PRO A CA 1
ATOM 938 C C . PRO A 1 123 ? 4.906 1.277 -39.307 1.00 80.19 123 PRO A C 1
ATOM 940 O O . PRO A 1 123 ? 4.955 2.413 -39.777 1.00 80.19 123 PRO A O 1
ATOM 943 N N . LEU A 1 124 ? 5.733 0.314 -39.720 1.00 82.88 124 LEU A N 1
ATOM 944 C CA . LEU A 1 124 ? 6.793 0.499 -40.718 1.00 82.88 124 LEU A CA 1
ATOM 945 C C . LEU A 1 124 ? 6.397 -0.072 -42.082 1.00 82.88 124 LEU A C 1
ATOM 947 O O . LEU A 1 124 ? 5.757 -1.115 -42.188 1.00 82.88 124 LEU A O 1
ATOM 951 N N . THR A 1 125 ? 6.845 0.572 -43.163 1.00 84.75 125 THR A N 1
ATOM 952 C CA . THR A 1 125 ? 6.808 -0.069 -44.487 1.00 84.75 125 THR A CA 1
ATOM 953 C C . THR A 1 125 ? 7.883 -1.163 -44.582 1.00 84.75 125 THR A C 1
ATOM 955 O O . THR A 1 125 ? 8.927 -1.050 -43.931 1.00 84.75 125 THR A O 1
ATOM 958 N N . PRO A 1 126 ? 7.724 -2.188 -45.446 1.00 80.81 126 PRO A N 1
ATOM 959 C CA . PRO A 1 126 ? 8.693 -3.287 -45.549 1.00 80.81 126 PRO A CA 1
ATOM 960 C C . PRO A 1 126 ? 10.138 -2.831 -45.821 1.00 80.81 126 PRO A C 1
ATOM 962 O O . PRO A 1 126 ? 11.091 -3.414 -45.306 1.00 80.81 126 PRO A O 1
ATOM 965 N N . GLY A 1 127 ? 10.312 -1.758 -46.602 1.00 78.62 127 GLY A N 1
ATOM 966 C CA . GLY A 1 127 ? 11.626 -1.182 -46.902 1.00 78.62 127 GLY A CA 1
ATOM 967 C C . GLY A 1 127 ? 12.223 -0.319 -45.781 1.00 78.62 127 GLY A C 1
ATOM 968 O O . GLY A 1 127 ? 13.433 -0.091 -45.783 1.00 78.62 127 GLY A O 1
ATOM 969 N N . GLN A 1 128 ? 11.405 0.174 -44.845 1.00 83.25 128 GLN A N 1
ATOM 970 C CA . GLN A 1 128 ? 11.862 0.859 -43.629 1.00 83.25 128 GLN A CA 1
ATOM 971 C C . GLN A 1 128 ? 12.230 -0.152 -42.547 1.00 83.25 128 GLN A C 1
ATOM 973 O O . GLN A 1 128 ? 13.293 -0.027 -41.951 1.00 83.25 128 GLN A O 1
ATOM 978 N N . SER A 1 129 ? 11.404 -1.183 -42.360 1.00 86.75 129 SER A N 1
ATOM 979 C CA . SER A 1 129 ? 11.669 -2.273 -41.419 1.00 86.75 129 SER A CA 1
ATOM 980 C C . SER A 1 129 ? 13.002 -2.966 -41.702 1.00 86.75 129 SER A C 1
ATOM 982 O O . SER A 1 129 ? 13.822 -3.117 -40.797 1.00 86.75 129 SER A O 1
ATOM 984 N N . LEU A 1 130 ? 13.289 -3.290 -42.971 1.00 87.06 130 LEU A N 1
ATOM 985 C CA . LEU A 1 130 ? 14.556 -3.921 -43.347 1.00 87.06 130 LEU A CA 1
ATOM 986 C C . LEU A 1 130 ? 15.766 -3.037 -43.004 1.00 87.06 130 LEU A C 1
ATOM 988 O O . LEU A 1 130 ? 16.698 -3.493 -42.346 1.00 87.06 130 LEU A O 1
ATOM 992 N N . ARG A 1 131 ? 15.726 -1.759 -43.397 1.00 86.56 131 ARG A N 1
ATOM 993 C CA . ARG A 1 131 ? 16.813 -0.803 -43.134 1.00 86.56 131 ARG A CA 1
ATOM 994 C C . ARG A 1 131 ? 17.021 -0.556 -41.642 1.00 86.56 131 ARG A C 1
ATOM 996 O O . ARG A 1 131 ? 18.156 -0.524 -41.180 1.00 86.56 131 ARG A O 1
ATOM 1003 N N . LEU A 1 132 ? 15.935 -0.405 -40.890 1.00 88.12 132 LEU A N 1
ATOM 1004 C CA . LEU A 1 132 ? 15.997 -0.169 -39.453 1.00 88.12 132 LEU A CA 1
ATOM 1005 C C . LEU A 1 132 ? 16.526 -1.397 -38.707 1.00 88.12 132 LEU A C 1
ATOM 1007 O O . LEU A 1 132 ? 17.364 -1.263 -37.821 1.00 88.12 132 LEU A O 1
ATOM 1011 N N . THR A 1 133 ? 16.111 -2.594 -39.125 1.00 92.25 133 THR A N 1
ATOM 1012 C CA . THR A 1 133 ? 16.660 -3.863 -38.628 1.00 92.25 133 THR A CA 1
ATOM 1013 C C . THR A 1 133 ? 18.177 -3.915 -38.814 1.00 92.25 133 THR A C 1
ATOM 1015 O O . THR A 1 133 ? 18.904 -4.205 -37.865 1.00 92.25 133 THR A O 1
ATOM 1018 N N . GLU A 1 134 ? 18.669 -3.615 -40.021 1.00 92.25 134 GLU A N 1
ATOM 1019 C CA . GLU A 1 134 ? 20.105 -3.621 -40.332 1.00 92.25 134 GLU A CA 1
ATOM 1020 C C . GLU A 1 134 ? 20.884 -2.626 -39.462 1.00 92.25 134 GLU A C 1
ATOM 1022 O O . GLU A 1 134 ? 21.951 -2.963 -38.946 1.00 92.25 134 GLU A O 1
ATOM 1027 N N . GLN A 1 135 ? 20.330 -1.430 -39.242 1.00 88.06 135 GLN A N 1
ATOM 1028 C CA . GLN A 1 135 ? 20.930 -0.405 -38.387 1.00 88.06 135 GLN A CA 1
ATOM 1029 C C . GLN A 1 135 ? 20.959 -0.822 -36.913 1.00 88.06 135 GLN A C 1
ATOM 1031 O O . GLN A 1 135 ? 22.007 -0.716 -36.277 1.00 88.06 135 GLN A O 1
ATOM 1036 N N . CYS A 1 136 ? 19.853 -1.346 -36.376 1.00 86.12 136 CYS A N 1
ATOM 1037 C CA . CYS A 1 136 ? 19.804 -1.869 -35.011 1.00 86.12 136 CYS A CA 1
ATOM 1038 C C . CYS A 1 136 ? 20.850 -2.971 -34.817 1.00 86.12 136 CYS A C 1
ATOM 1040 O O . CYS A 1 136 ? 21.661 -2.894 -33.900 1.00 86.12 136 CYS A O 1
ATOM 1042 N N . VAL A 1 137 ? 20.902 -3.954 -35.722 1.00 92.44 137 VAL A N 1
ATOM 1043 C CA . VAL A 1 137 ? 21.889 -5.043 -35.670 1.00 92.44 137 VAL A CA 1
ATOM 1044 C C . VAL A 1 137 ? 23.320 -4.510 -35.737 1.00 92.44 137 VAL A C 1
ATOM 1046 O O . VAL A 1 137 ? 24.174 -4.972 -34.983 1.00 92.44 137 VAL A O 1
ATOM 1049 N N . ALA A 1 138 ? 23.603 -3.538 -36.607 1.00 86.44 138 ALA A N 1
ATOM 1050 C CA . ALA A 1 138 ? 24.932 -2.942 -36.709 1.00 86.44 138 ALA A CA 1
ATOM 1051 C C . ALA A 1 138 ? 25.358 -2.271 -35.394 1.00 86.44 138 ALA A C 1
ATOM 1053 O O . ALA A 1 138 ? 26.470 -2.514 -34.922 1.00 86.44 138 ALA A O 1
ATOM 1054 N N . VAL A 1 139 ? 24.463 -1.500 -34.766 1.00 84.75 139 VAL A N 1
ATOM 1055 C CA . VAL A 1 139 ? 24.721 -0.845 -33.475 1.00 84.75 139 VAL A CA 1
ATOM 1056 C C . VAL A 1 139 ? 24.904 -1.872 -32.357 1.00 84.75 139 VAL A C 1
ATOM 1058 O O . VAL A 1 139 ? 25.862 -1.773 -31.593 1.00 84.75 139 VAL A O 1
ATOM 1061 N N . LEU A 1 140 ? 24.049 -2.897 -32.289 1.00 86.38 140 LEU A N 1
ATOM 1062 C CA . LEU A 1 140 ? 24.159 -3.959 -31.285 1.00 86.38 140 LEU A CA 1
ATOM 1063 C C . LEU A 1 140 ? 25.494 -4.711 -31.391 1.00 86.38 140 LEU A C 1
ATOM 1065 O O . LEU A 1 140 ? 26.149 -4.940 -30.373 1.00 86.38 140 LEU A O 1
ATOM 1069 N N . ARG A 1 141 ? 25.951 -5.019 -32.616 1.00 90.69 141 ARG A N 1
ATOM 1070 C CA . ARG A 1 141 ? 27.278 -5.620 -32.851 1.00 90.69 141 ARG A CA 1
ATOM 1071 C C . ARG A 1 141 ? 28.410 -4.688 -32.459 1.00 90.69 141 ARG A C 1
ATOM 1073 O O . ARG A 1 141 ? 29.359 -5.133 -31.823 1.00 90.69 141 ARG A O 1
ATOM 1080 N N . GLN A 1 142 ? 28.326 -3.418 -32.846 1.00 82.75 142 GLN A N 1
ATOM 1081 C CA . GLN A 1 142 ? 29.371 -2.435 -32.571 1.00 82.75 142 GLN A CA 1
ATOM 1082 C C . GLN A 1 142 ? 29.565 -2.214 -31.067 1.00 82.75 142 GLN A C 1
ATOM 1084 O O . GLN A 1 142 ? 30.694 -2.052 -30.612 1.00 82.75 142 GLN A O 1
ATOM 1089 N N . LEU A 1 143 ? 28.473 -2.233 -30.301 1.00 78.44 143 LEU A N 1
ATOM 1090 C CA . LEU A 1 143 ? 28.490 -2.086 -28.846 1.00 78.44 143 LEU A CA 1
ATOM 1091 C C . LEU A 1 143 ? 28.788 -3.401 -28.107 1.00 78.44 143 LEU A C 1
ATOM 1093 O O . LEU A 1 143 ? 28.956 -3.389 -26.891 1.00 78.44 143 LEU A O 1
ATOM 1097 N N . GLY A 1 144 ? 28.888 -4.523 -28.825 1.00 83.75 144 GLY A N 1
ATOM 1098 C CA . GLY A 1 144 ? 29.245 -5.822 -28.255 1.00 83.75 144 GLY A CA 1
ATOM 1099 C C . GLY A 1 144 ? 28.141 -6.478 -27.422 1.00 83.75 144 GLY A C 1
ATOM 1100 O O . GLY A 1 144 ? 28.446 -7.330 -26.590 1.00 83.75 144 GLY A O 1
ATOM 1101 N N . PHE A 1 145 ? 26.872 -6.109 -27.623 1.00 83.88 145 PHE A N 1
ATOM 1102 C CA . PHE A 1 145 ? 25.760 -6.734 -26.905 1.00 83.88 145 PHE A CA 1
ATOM 1103 C C . PHE A 1 145 ? 25.487 -8.144 -27.434 1.00 83.88 145 PHE A C 1
ATOM 1105 O O . PHE A 1 145 ? 25.245 -8.325 -28.626 1.00 83.88 145 PHE A O 1
ATOM 1112 N N . GLN A 1 146 ? 25.487 -9.139 -26.545 1.00 81.56 146 GLN A N 1
ATOM 1113 C CA . GLN A 1 146 ? 25.130 -10.527 -26.878 1.00 81.56 146 GLN A CA 1
ATOM 1114 C C . GLN A 1 146 ? 23.657 -10.820 -26.569 1.00 81.56 146 GLN A C 1
ATOM 1116 O O . GLN A 1 146 ? 22.965 -11.393 -27.402 1.00 81.56 146 GLN A O 1
ATOM 1121 N N . GLU A 1 147 ? 23.154 -10.304 -25.448 1.00 83.38 147 GLU A N 1
ATOM 1122 C CA . GLU A 1 147 ? 21.756 -10.421 -25.031 1.00 83.38 147 GLU A CA 1
ATOM 1123 C C . GLU A 1 147 ? 21.154 -9.023 -24.845 1.00 83.38 147 GLU A C 1
ATOM 1125 O O . GLU A 1 147 ? 21.802 -8.130 -24.289 1.00 83.38 147 GLU A O 1
ATOM 1130 N N . VAL A 1 148 ? 19.919 -8.817 -25.307 1.00 81.25 148 VAL A N 1
ATOM 1131 C CA . VAL A 1 148 ? 19.191 -7.538 -25.182 1.00 81.25 148 VAL A CA 1
ATOM 1132 C C . VAL A 1 148 ? 17.703 -7.776 -24.938 1.00 81.25 148 VAL A C 1
ATOM 1134 O O . VAL A 1 148 ? 17.206 -8.870 -25.192 1.00 81.25 148 VAL A O 1
ATOM 1137 N N . SER A 1 149 ? 16.986 -6.764 -24.441 1.00 80.44 149 SER A N 1
ATOM 1138 C CA . SER A 1 149 ? 15.531 -6.834 -24.268 1.00 80.44 149 SER A CA 1
ATOM 1139 C C . SER A 1 149 ? 14.783 -6.291 -25.482 1.00 80.44 149 SER A C 1
ATOM 1141 O O . SER A 1 149 ? 15.270 -5.395 -26.178 1.00 80.44 149 SER A O 1
ATOM 1143 N N . ASP A 1 150 ? 13.558 -6.781 -25.689 1.00 79.19 150 ASP A N 1
ATOM 1144 C CA . ASP A 1 150 ? 12.651 -6.298 -26.741 1.00 79.19 150 ASP A CA 1
ATOM 1145 C C . ASP A 1 150 ? 12.414 -4.784 -26.633 1.00 79.19 150 ASP A C 1
ATOM 1147 O O . ASP A 1 150 ? 12.433 -4.062 -27.633 1.00 79.19 150 ASP A O 1
ATOM 1151 N N . THR A 1 151 ? 12.238 -4.287 -25.405 1.00 70.50 151 THR A N 1
ATOM 1152 C CA . THR A 1 151 ? 12.043 -2.861 -25.117 1.00 70.50 151 THR A CA 1
ATOM 1153 C C . THR A 1 151 ? 13.239 -2.036 -25.574 1.00 70.50 151 THR A C 1
ATOM 1155 O O . THR A 1 151 ? 13.061 -1.034 -26.261 1.00 70.50 151 THR A O 1
ATOM 1158 N N . PHE A 1 152 ? 14.461 -2.486 -25.271 1.00 76.75 152 PHE A N 1
ATOM 1159 C CA . PHE A 1 152 ? 15.676 -1.792 -25.693 1.00 76.75 152 PHE A CA 1
ATOM 1160 C C . PHE A 1 152 ? 15.829 -1.780 -27.219 1.00 76.75 152 PHE A C 1
ATOM 1162 O O . PHE A 1 152 ? 16.183 -0.749 -27.788 1.00 76.75 152 PHE A O 1
ATOM 1169 N N . ILE A 1 153 ? 15.519 -2.890 -27.902 1.00 83.25 153 ILE A N 1
ATOM 1170 C CA . ILE A 1 153 ? 15.520 -2.943 -29.374 1.00 83.25 153 ILE A CA 1
ATOM 1171 C C . ILE A 1 153 ? 14.522 -1.929 -29.951 1.00 83.25 153 ILE A C 1
ATOM 1173 O O . ILE A 1 153 ? 14.854 -1.215 -30.900 1.00 83.25 153 ILE A O 1
ATOM 1177 N N . CYS A 1 154 ? 13.319 -1.836 -29.379 1.00 75.62 154 CYS A N 1
ATOM 1178 C CA . CYS A 1 154 ? 12.301 -0.886 -29.824 1.00 75.62 154 CYS A CA 1
ATOM 1179 C C . CYS A 1 154 ? 12.729 0.569 -29.577 1.00 75.62 154 CYS A C 1
ATOM 1181 O O . CYS A 1 154 ? 12.596 1.402 -30.470 1.00 75.62 154 CYS A O 1
ATOM 1183 N N . GLU A 1 155 ? 13.292 0.883 -28.408 1.00 71.69 155 GLU A N 1
ATOM 1184 C CA . GLU A 1 155 ? 13.812 2.220 -28.092 1.00 71.69 155 GLU A CA 1
ATOM 1185 C C . GLU A 1 155 ? 14.981 2.614 -29.003 1.00 71.69 155 GLU A C 1
ATOM 1187 O O . GLU A 1 155 ? 15.018 3.734 -29.517 1.00 71.69 155 GLU A O 1
ATOM 1192 N N . LEU A 1 156 ? 15.904 1.684 -29.272 1.00 77.31 156 LEU A N 1
ATOM 1193 C CA . LEU A 1 156 ? 17.004 1.878 -30.214 1.00 77.31 156 LEU A CA 1
ATOM 1194 C C . LEU A 1 156 ? 16.483 2.150 -31.630 1.00 77.31 156 LEU A C 1
ATOM 1196 O O . LEU A 1 156 ? 16.956 3.069 -32.297 1.00 77.31 156 LEU A O 1
ATOM 1200 N N . ALA A 1 157 ? 15.486 1.390 -32.079 1.00 75.38 157 ALA A N 1
ATOM 1201 C CA . ALA A 1 157 ? 14.858 1.576 -33.380 1.00 75.38 157 ALA A CA 1
ATOM 1202 C C . ALA A 1 157 ? 14.164 2.943 -33.488 1.00 75.38 157 ALA A C 1
ATOM 1204 O O . ALA A 1 157 ? 14.357 3.667 -34.464 1.00 75.38 157 ALA A O 1
ATOM 1205 N N . VAL A 1 158 ? 13.423 3.352 -32.455 1.00 70.25 158 VAL A N 1
ATOM 1206 C CA . VAL A 1 158 ? 12.828 4.692 -32.375 1.00 70.25 158 VAL A CA 1
ATOM 1207 C C . VAL A 1 158 ? 13.918 5.764 -32.414 1.00 70.25 158 VAL A C 1
ATOM 1209 O O . VAL A 1 158 ? 13.801 6.723 -33.176 1.00 70.25 158 VAL A O 1
ATOM 1212 N N . HIS A 1 159 ? 15.009 5.598 -31.667 1.00 69.81 159 HIS A N 1
ATOM 1213 C CA . HIS A 1 159 ? 16.130 6.537 -31.675 1.00 69.81 159 HIS A CA 1
ATOM 1214 C C . HIS A 1 159 ? 16.773 6.670 -33.066 1.00 69.81 159 HIS A C 1
ATOM 1216 O O . HIS A 1 159 ? 17.036 7.782 -33.525 1.00 69.81 159 HIS A O 1
ATOM 1222 N N . LEU A 1 160 ? 16.990 5.554 -33.764 1.00 78.81 160 LEU A N 1
ATOM 1223 C CA . LEU A 1 160 ? 17.571 5.533 -35.109 1.00 78.81 160 LEU A CA 1
ATOM 1224 C C . LEU A 1 160 ? 16.648 6.164 -36.159 1.00 78.81 160 LEU A C 1
ATOM 1226 O O . LEU A 1 160 ? 17.136 6.881 -37.030 1.00 78.81 160 LEU A O 1
ATOM 1230 N N . LEU A 1 161 ? 15.330 5.979 -36.039 1.00 74.81 161 LEU A N 1
ATOM 1231 C CA . LEU A 1 161 ? 14.346 6.659 -36.888 1.00 74.81 161 LEU A CA 1
ATOM 1232 C C . LEU A 1 161 ? 14.410 8.182 -36.723 1.00 74.81 161 LEU A C 1
ATOM 1234 O O . LEU A 1 161 ? 14.487 8.898 -37.716 1.00 74.81 161 LEU A O 1
ATOM 1238 N N . HIS A 1 162 ? 14.457 8.676 -35.482 1.00 67.06 162 HIS A N 1
ATOM 1239 C CA . HIS A 1 162 ? 14.515 10.117 -35.202 1.00 67.06 162 HIS A CA 1
ATOM 1240 C C . HIS A 1 162 ? 15.864 10.743 -35.576 1.00 67.06 162 HIS A C 1
ATOM 1242 O O . HIS A 1 162 ? 15.936 11.924 -35.910 1.00 67.06 162 HIS A O 1
ATOM 1248 N N . ARG A 1 163 ? 16.948 9.962 -35.538 1.00 63.69 163 ARG A N 1
ATOM 1249 C CA . ARG A 1 163 ? 18.280 10.408 -35.962 1.00 63.69 163 ARG A CA 1
ATOM 1250 C C . ARG A 1 163 ? 18.451 10.376 -37.487 1.00 63.69 163 ARG A C 1
ATOM 1252 O O . ARG A 1 163 ? 19.233 11.153 -38.026 1.00 63.69 163 ARG A O 1
ATOM 1259 N N . GLY A 1 164 ? 17.713 9.508 -38.181 1.00 53.62 164 GLY A N 1
ATOM 1260 C CA . GLY A 1 164 ? 17.745 9.351 -39.639 1.00 53.62 164 GLY A CA 1
ATOM 1261 C C . GLY A 1 164 ? 17.252 10.567 -40.431 1.00 53.62 164 GLY A C 1
ATOM 1262 O O . GLY A 1 164 ? 17.695 10.755 -41.563 1.00 53.62 164 GLY A O 1
ATOM 1263 N N . ASP A 1 165 ? 16.430 11.431 -39.828 1.00 47.75 165 ASP A N 1
ATOM 1264 C CA . ASP A 1 165 ? 15.975 12.693 -40.437 1.00 47.75 165 ASP A CA 1
ATOM 1265 C C . ASP A 1 165 ? 17.035 13.816 -40.381 1.00 47.75 165 ASP A C 1
ATOM 1267 O O . ASP A 1 165 ? 16.863 14.879 -40.979 1.00 47.75 165 ASP A O 1
ATOM 1271 N N . GLY A 1 166 ? 18.172 13.573 -39.718 1.00 39.09 166 GLY A N 1
ATOM 1272 C CA . GLY A 1 166 ? 19.276 14.518 -39.557 1.00 39.09 166 GLY A CA 1
ATOM 1273 C C . GLY A 1 166 ? 20.640 13.920 -39.909 1.00 39.09 166 GLY A C 1
ATOM 1274 O O . GLY A 1 166 ? 21.500 13.827 -39.047 1.00 39.09 166 GLY A O 1
ATOM 1275 N N . GLY A 1 167 ? 20.841 13.528 -41.171 1.00 32.94 167 GLY A N 1
ATOM 1276 C CA . GLY A 1 167 ? 22.156 13.468 -41.832 1.00 32.94 167 GLY A CA 1
ATOM 1277 C C . GLY A 1 167 ? 23.247 12.540 -41.260 1.00 32.94 167 GLY A C 1
ATOM 1278 O O . GLY A 1 167 ? 24.007 12.923 -40.380 1.00 32.94 167 GLY A O 1
ATOM 1279 N N . GLY A 1 168 ? 23.448 11.397 -41.931 1.00 34.03 168 GLY A N 1
ATOM 1280 C CA . GLY A 1 168 ? 24.778 10.833 -42.221 1.00 34.03 168 GLY A CA 1
ATOM 1281 C C . GLY A 1 168 ? 25.439 9.940 -41.161 1.00 34.03 168 GLY A C 1
ATOM 1282 O O . GLY A 1 168 ? 26.133 10.420 -40.274 1.00 34.03 168 GLY A O 1
ATOM 1283 N N . PHE A 1 169 ? 25.355 8.619 -41.350 1.00 36.94 169 PHE A N 1
ATOM 1284 C CA . PHE A 1 169 ? 26.292 7.652 -40.764 1.00 36.94 169 PHE A CA 1
ATOM 1285 C C . PHE A 1 169 ? 27.185 7.098 -41.880 1.00 36.94 169 PHE A C 1
ATOM 1287 O O . PHE A 1 169 ? 26.911 6.048 -42.452 1.00 36.94 169 PHE A O 1
ATOM 1294 N N . SER A 1 170 ? 28.231 7.852 -42.211 1.00 36.34 170 SER A N 1
ATOM 1295 C CA . SER A 1 170 ? 29.306 7.415 -43.104 1.00 36.34 170 SER A CA 1
ATOM 1296 C C . SER A 1 170 ? 30.630 8.038 -42.667 1.00 36.34 170 SER A C 1
ATOM 1298 O O . SER A 1 170 ? 31.172 8.831 -43.414 1.00 36.34 170 SER A O 1
ATOM 1300 N N . GLU A 1 171 ? 31.154 7.700 -41.485 1.00 30.72 171 GLU A N 1
ATOM 1301 C CA . GLU A 1 171 ? 32.610 7.670 -41.260 1.00 30.72 171 GLU A CA 1
ATOM 1302 C C . GLU A 1 171 ? 32.974 6.634 -40.176 1.00 30.72 171 GLU A C 1
ATOM 1304 O O . GLU A 1 171 ? 32.276 6.527 -39.163 1.00 30.72 171 GLU A O 1
ATOM 1309 N N . PRO A 1 172 ? 34.045 5.840 -40.374 1.00 35.03 172 PRO A N 1
ATOM 1310 C CA . PRO A 1 172 ? 34.543 4.905 -39.376 1.00 35.03 172 PRO A CA 1
ATOM 1311 C C . PRO A 1 172 ? 35.319 5.656 -38.286 1.00 35.03 172 PRO A C 1
ATOM 1313 O O . PRO A 1 172 ? 36.200 6.464 -38.570 1.00 35.03 172 PRO A O 1
ATOM 1316 N N . ILE A 1 173 ? 35.028 5.357 -37.019 1.00 40.53 173 ILE A N 1
ATOM 1317 C CA . ILE A 1 173 ? 35.762 5.903 -35.872 1.00 40.53 173 ILE A CA 1
ATOM 1318 C C . ILE A 1 173 ? 37.139 5.223 -35.812 1.00 40.53 173 ILE A C 1
ATOM 1320 O O . ILE A 1 173 ? 37.305 4.175 -35.190 1.00 40.53 173 ILE A O 1
ATOM 1324 N N . THR A 1 174 ? 38.136 5.815 -36.466 1.00 34.47 174 THR A N 1
ATOM 1325 C CA . THR A 1 174 ? 39.560 5.545 -36.215 1.00 34.47 174 THR A CA 1
ATOM 1326 C C . THR A 1 174 ? 40.149 6.681 -35.387 1.00 34.47 174 THR A C 1
ATOM 1328 O O . THR A 1 174 ? 40.040 7.847 -35.754 1.00 34.47 174 THR A O 1
ATOM 1331 N N . GLY A 1 175 ? 40.737 6.337 -34.240 1.00 33.16 175 GLY A N 1
ATOM 1332 C CA . GLY A 1 175 ? 41.223 7.298 -33.254 1.00 33.16 175 GLY A CA 1
ATOM 1333 C C . GLY A 1 175 ? 42.523 8.015 -33.627 1.00 33.16 175 GLY A C 1
ATOM 1334 O O . GLY A 1 175 ? 43.418 7.413 -34.209 1.00 33.16 175 GLY A O 1
ATOM 1335 N N . ALA A 1 176 ? 42.617 9.286 -33.226 1.00 26.84 176 ALA A N 1
ATOM 1336 C CA . ALA A 1 176 ? 43.788 9.991 -32.674 1.00 26.84 176 ALA A CA 1
ATOM 1337 C C . ALA A 1 176 ? 43.451 11.497 -32.506 1.00 26.84 176 ALA A C 1
ATOM 1339 O O . ALA A 1 176 ? 42.549 11.993 -33.180 1.00 26.84 176 ALA A O 1
ATOM 1340 N N . PRO A 1 177 ? 44.110 12.226 -31.582 1.00 45.12 177 PRO A N 1
ATOM 1341 C CA . PRO A 1 177 ? 43.543 13.403 -30.927 1.00 45.12 177 PRO A CA 1
ATOM 1342 C C . PRO A 1 177 ? 43.834 14.705 -31.682 1.00 45.12 177 PRO A C 1
ATOM 1344 O O . PRO A 1 177 ? 44.954 14.925 -32.144 1.00 45.12 177 PRO A O 1
ATOM 1347 N N . LEU A 1 178 ? 42.856 15.614 -31.732 1.00 33.25 178 LEU A N 1
ATOM 1348 C CA . LEU A 1 178 ? 43.053 16.973 -32.234 1.00 33.25 178 LEU A CA 1
ATOM 1349 C C . LEU A 1 178 ? 42.672 18.023 -31.185 1.00 33.25 178 LEU A C 1
ATOM 1351 O O . LEU A 1 178 ? 41.604 18.008 -30.583 1.00 33.25 178 LEU A O 1
ATOM 1355 N N . ARG A 1 179 ? 43.675 18.873 -30.977 1.00 31.42 179 ARG A N 1
ATOM 1356 C CA . ARG A 1 179 ? 43.873 19.983 -30.048 1.00 31.42 179 ARG A CA 1
ATOM 1357 C C . ARG A 1 179 ? 42.692 20.940 -29.852 1.00 31.42 179 ARG A C 1
ATOM 1359 O O . ARG A 1 179 ? 41.996 21.309 -30.791 1.00 31.42 179 ARG A O 1
ATOM 1366 N N . GLN A 1 180 ? 42.619 21.411 -28.606 1.00 37.25 180 GLN A N 1
ATOM 1367 C CA . GLN A 1 180 ? 41.997 22.651 -28.140 1.00 37.25 180 GLN A CA 1
ATOM 1368 C C . GLN A 1 180 ? 42.452 23.872 -28.958 1.00 37.25 180 GLN A C 1
ATOM 1370 O O . GLN A 1 180 ? 43.645 24.027 -29.206 1.00 37.25 180 GLN A O 1
ATOM 1375 N N . ASP A 1 181 ? 41.511 24.725 -29.367 1.00 28.58 181 ASP A N 1
ATOM 1376 C CA . ASP A 1 181 ? 41.291 26.062 -28.781 1.00 28.58 181 ASP A CA 1
ATOM 1377 C C . ASP A 1 181 ? 40.406 26.920 -29.701 1.00 28.58 181 ASP A C 1
ATOM 1379 O O . ASP A 1 181 ? 40.777 27.206 -30.836 1.00 28.58 181 ASP A O 1
ATOM 1383 N N . ALA A 1 182 ? 39.252 27.358 -29.187 1.00 31.72 182 ALA A N 1
ATOM 1384 C CA . ALA A 1 182 ? 38.743 28.732 -29.308 1.00 31.72 182 ALA A CA 1
ATOM 1385 C C . ALA A 1 182 ? 37.364 28.829 -28.634 1.00 31.72 182 ALA A C 1
ATOM 1387 O O . ALA A 1 182 ? 36.411 28.142 -28.993 1.00 31.72 182 ALA A O 1
ATOM 1388 N N . ALA A 1 183 ? 37.302 29.689 -27.622 1.00 38.66 183 ALA A N 1
ATOM 1389 C CA . ALA A 1 183 ? 36.211 29.866 -26.681 1.00 38.66 183 ALA A CA 1
ATOM 1390 C C . ALA A 1 183 ? 34.882 30.287 -27.335 1.00 38.66 183 ALA A C 1
ATOM 1392 O O . ALA A 1 183 ? 34.749 31.399 -27.844 1.00 38.66 183 ALA A O 1
ATOM 1393 N N . ALA A 1 184 ? 33.871 29.428 -27.209 1.00 34.38 184 ALA A N 1
ATOM 1394 C CA . ALA A 1 184 ? 32.474 29.841 -27.187 1.00 34.38 184 ALA A CA 1
ATOM 1395 C C . ALA A 1 184 ? 32.047 30.004 -25.714 1.00 34.38 184 ALA A C 1
ATOM 1397 O O . ALA A 1 184 ? 32.449 29.189 -24.878 1.00 34.38 184 ALA A O 1
ATOM 1398 N N . PRO A 1 185 ? 31.284 31.055 -25.365 1.00 33.09 185 PRO A N 1
ATOM 1399 C CA . PRO A 1 185 ? 30.884 31.312 -23.989 1.00 33.09 185 PRO A CA 1
ATOM 1400 C C . PRO A 1 185 ? 30.105 30.115 -23.448 1.00 33.09 185 PRO A C 1
ATOM 1402 O O . PRO A 1 185 ? 29.130 29.670 -24.053 1.00 33.09 185 PRO A O 1
ATOM 1405 N N . MET A 1 186 ? 30.573 29.594 -22.312 1.00 29.28 186 MET A N 1
ATOM 1406 C CA . MET A 1 186 ? 29.914 28.526 -21.572 1.00 29.28 186 MET A CA 1
ATOM 1407 C C . MET A 1 186 ? 28.422 28.853 -21.422 1.00 29.28 186 MET A C 1
ATOM 1409 O O . MET A 1 186 ? 28.105 29.900 -20.844 1.00 29.28 186 MET A O 1
ATOM 1413 N N . PRO A 1 187 ? 27.493 27.991 -21.877 1.00 34.69 187 PRO A N 1
ATOM 1414 C CA . PRO A 1 187 ? 26.162 28.013 -21.309 1.00 34.69 187 PRO A CA 1
ATOM 1415 C C . PRO A 1 187 ? 26.348 27.768 -19.813 1.00 34.69 187 PRO A C 1
ATOM 1417 O O . PRO A 1 187 ? 26.999 26.816 -19.381 1.00 34.69 187 PRO A O 1
ATOM 1420 N N . THR A 1 188 ? 25.869 28.725 -19.036 1.00 31.66 188 THR A N 1
ATOM 1421 C CA . THR A 1 188 ? 25.904 28.730 -17.581 1.00 31.66 188 THR A CA 1
ATOM 1422 C C . THR A 1 188 ? 25.457 27.370 -17.023 1.00 31.66 188 THR A C 1
ATOM 1424 O O . THR A 1 188 ? 24.513 26.768 -17.543 1.00 31.66 188 THR A O 1
ATOM 1427 N N . PRO A 1 189 ? 26.120 26.858 -15.971 1.00 32.12 189 PRO A N 1
ATOM 1428 C CA . PRO A 1 189 ? 25.767 25.588 -15.355 1.00 32.12 189 PRO A CA 1
ATOM 1429 C C . PRO A 1 189 ? 24.455 25.786 -14.599 1.00 32.12 189 PRO A C 1
ATOM 1431 O O . PRO A 1 189 ? 24.470 26.202 -13.453 1.00 32.12 189 PRO A O 1
ATOM 1434 N N . ASN A 1 190 ? 23.308 25.619 -15.259 1.00 37.03 190 ASN A N 1
ATOM 1435 C CA . ASN A 1 190 ? 22.021 25.779 -14.574 1.00 37.03 190 ASN A CA 1
ATOM 1436 C C . ASN A 1 190 ? 20.868 24.925 -15.116 1.00 37.03 190 ASN A C 1
ATOM 1438 O O . ASN A 1 190 ? 19.738 25.103 -14.683 1.00 37.03 190 ASN A O 1
ATOM 1442 N N . ALA A 1 191 ? 21.123 23.956 -16.001 1.00 35.25 191 ALA A N 1
ATOM 1443 C CA . ALA A 1 191 ? 20.091 23.000 -16.431 1.00 35.25 191 ALA A CA 1
ATOM 1444 C C . ALA A 1 191 ? 20.300 21.579 -15.869 1.00 35.25 191 ALA A C 1
ATOM 1446 O O . ALA A 1 191 ? 19.329 20.869 -15.620 1.00 35.25 191 ALA A O 1
ATOM 1447 N N . ALA A 1 192 ? 21.546 21.173 -15.598 1.00 33.00 192 ALA A N 1
ATOM 1448 C CA . ALA A 1 192 ? 21.842 19.852 -15.030 1.00 33.00 192 ALA A CA 1
ATOM 1449 C C . ALA A 1 192 ? 21.653 19.792 -13.499 1.00 33.00 192 ALA A C 1
ATOM 1451 O O . ALA A 1 192 ? 21.322 18.737 -12.969 1.00 33.00 192 ALA A O 1
ATOM 1452 N N . GLU A 1 193 ? 21.759 20.924 -12.793 1.00 32.72 193 GLU A N 1
ATOM 1453 C CA . GLU A 1 193 ? 21.428 21.018 -11.358 1.00 32.72 193 GLU A CA 1
ATOM 1454 C C . GLU A 1 193 ? 19.918 21.215 -11.101 1.00 32.72 193 GLU A C 1
ATOM 1456 O O . GLU A 1 193 ? 19.446 21.014 -9.985 1.00 32.72 193 GLU A O 1
ATOM 1461 N N . GLN A 1 194 ? 19.118 21.500 -12.138 1.00 32.53 194 GLN A N 1
ATOM 1462 C CA . GLN A 1 194 ? 17.653 21.621 -12.041 1.00 32.53 194 GLN A CA 1
ATOM 1463 C C . GLN A 1 194 ? 16.897 20.285 -12.168 1.00 32.53 194 GLN A C 1
ATOM 1465 O O . GLN A 1 194 ? 15.673 20.260 -12.044 1.00 32.53 194 GLN A O 1
ATOM 1470 N N . SER A 1 195 ? 17.597 19.156 -12.331 1.00 32.38 195 SER A N 1
ATOM 1471 C CA . SER A 1 195 ? 16.980 17.820 -12.217 1.00 32.38 195 SER A CA 1
ATOM 1472 C C . SER A 1 195 ? 16.777 17.356 -10.768 1.00 32.38 195 SER A C 1
ATOM 1474 O O . SER A 1 195 ? 16.229 16.281 -10.543 1.00 32.38 195 SER A O 1
ATOM 1476 N N . GLN A 1 196 ? 17.106 18.184 -9.770 1.00 37.81 196 GLN A N 1
ATOM 1477 C CA . GLN A 1 196 ? 16.578 18.036 -8.411 1.00 37.81 196 GLN A CA 1
ATOM 1478 C C . GLN A 1 196 ? 15.179 18.657 -8.309 1.00 37.81 196 GLN A C 1
ATOM 1480 O O . GLN A 1 196 ? 14.894 19.486 -7.445 1.00 37.81 196 GLN A O 1
ATOM 1485 N N . ALA A 1 197 ? 14.271 18.265 -9.205 1.00 38.03 197 ALA A N 1
ATOM 1486 C CA . ALA A 1 197 ? 12.863 18.454 -8.906 1.00 38.03 197 ALA A CA 1
ATOM 1487 C C . ALA A 1 197 ? 12.587 17.724 -7.583 1.00 38.03 197 ALA A C 1
ATOM 1489 O O . ALA A 1 197 ? 13.050 16.589 -7.428 1.00 38.03 197 ALA A O 1
ATOM 1490 N N . PRO A 1 198 ? 11.872 18.327 -6.618 1.00 43.25 198 PRO A N 1
ATOM 1491 C CA . PRO A 1 198 ? 11.602 17.630 -5.381 1.00 43.25 198 PRO A CA 1
ATOM 1492 C C . PRO A 1 198 ? 10.839 16.351 -5.741 1.00 43.25 198 PRO A C 1
ATOM 1494 O O . PRO A 1 198 ? 9.753 16.391 -6.323 1.00 43.25 198 PRO A O 1
ATOM 1497 N N . LEU A 1 199 ? 11.450 15.202 -5.429 1.00 52.81 199 LEU A N 1
ATOM 1498 C CA . LEU A 1 199 ? 10.801 13.888 -5.496 1.00 52.81 199 LEU A CA 1
ATOM 1499 C C . LEU A 1 199 ? 9.479 13.912 -4.724 1.00 52.81 199 LEU A C 1
ATOM 1501 O O . LEU A 1 199 ? 8.551 13.186 -5.059 1.00 52.81 199 LEU A O 1
ATOM 1505 N N . PHE A 1 200 ? 9.417 14.791 -3.725 1.00 56.50 200 PHE A N 1
ATOM 1506 C CA . PHE A 1 200 ? 8.303 15.064 -2.848 1.00 56.50 200 PHE A CA 1
ATOM 1507 C C . PHE A 1 200 ? 7.413 16.198 -3.361 1.00 56.50 200 PHE A C 1
ATOM 1509 O O . PHE A 1 200 ? 7.878 17.302 -3.652 1.00 56.50 200 PHE A O 1
ATOM 1516 N N . LEU A 1 201 ? 6.105 15.964 -3.364 1.00 54.94 201 LEU A N 1
ATOM 1517 C CA . LEU A 1 201 ? 5.137 17.048 -3.442 1.00 54.94 201 LEU A CA 1
ATOM 1518 C C . LEU A 1 201 ? 4.676 17.393 -2.016 1.00 54.94 201 LEU A C 1
ATOM 1520 O O . LEU A 1 201 ? 4.057 16.536 -1.378 1.00 54.94 201 LEU A O 1
ATOM 1524 N N . PRO A 1 202 ? 4.941 18.613 -1.498 1.00 55.12 202 PRO A N 1
ATOM 1525 C CA . PRO A 1 202 ? 4.472 19.003 -0.173 1.00 55.12 202 PRO A CA 1
ATOM 1526 C C . PRO A 1 202 ? 2.976 18.765 -0.029 1.00 55.12 202 PRO A C 1
ATOM 1528 O O . PRO A 1 202 ? 2.223 18.994 -0.976 1.00 55.12 202 PRO A O 1
ATOM 1531 N N . ALA A 1 203 ? 2.563 18.290 1.152 1.00 59.00 203 ALA A N 1
ATOM 1532 C CA . ALA A 1 203 ? 1.161 18.258 1.548 1.00 59.00 203 ALA A CA 1
ATOM 1533 C C . ALA A 1 203 ? 0.614 19.680 1.424 1.00 59.00 203 ALA A C 1
ATOM 1535 O O . ALA A 1 203 ? 0.900 20.545 2.250 1.00 59.00 203 ALA A O 1
ATOM 1536 N N . LYS A 1 204 ? -0.092 19.943 0.322 1.00 59.00 204 LYS A N 1
ATOM 1537 C CA . LYS A 1 204 ? -0.658 21.263 0.034 1.00 59.00 204 LYS A CA 1
ATOM 1538 C C . LYS A 1 204 ? -1.935 21.521 0.822 1.00 59.00 204 LYS A C 1
ATOM 1540 O O . LYS A 1 204 ? -2.280 22.689 0.995 1.00 59.00 204 LYS A O 1
ATOM 1545 N N . VAL A 1 205 ? -2.546 20.464 1.364 1.00 64.75 205 VAL A N 1
ATOM 1546 C CA . VAL A 1 205 ? -3.734 20.562 2.205 1.00 64.75 205 VAL A CA 1
ATOM 1547 C C . VAL A 1 205 ? -3.348 21.236 3.517 1.00 64.75 205 VAL A C 1
ATOM 1549 O O . VAL A 1 205 ? -2.784 20.625 4.425 1.00 64.75 205 VAL A O 1
ATOM 1552 N N . LYS A 1 206 ? -3.647 22.528 3.613 1.00 67.44 206 LYS A N 1
ATOM 1553 C CA . LYS A 1 206 ? -3.473 23.322 4.827 1.00 67.44 206 LYS A CA 1
ATOM 1554 C C . LYS A 1 206 ? -4.571 22.971 5.826 1.00 67.44 206 LYS A C 1
ATOM 1556 O O . LYS A 1 206 ? -5.721 22.748 5.447 1.00 67.44 206 LYS A O 1
ATOM 1561 N N . ALA A 1 207 ? -4.246 23.020 7.118 1.00 61.03 207 ALA A N 1
ATOM 1562 C CA . ALA A 1 207 ? -5.201 22.780 8.205 1.00 61.03 207 ALA A CA 1
ATOM 1563 C C . ALA A 1 207 ? -6.465 23.659 8.100 1.00 61.03 207 ALA A C 1
ATOM 1565 O O . ALA A 1 207 ? -7.553 23.240 8.487 1.00 61.03 207 ALA A O 1
ATOM 1566 N N . GLU A 1 208 ? -6.338 24.863 7.542 1.00 64.50 208 GLU A N 1
ATOM 1567 C CA . GLU A 1 208 ? -7.429 25.818 7.315 1.00 64.50 208 GLU A CA 1
ATOM 1568 C C . GLU A 1 208 ? -8.428 25.374 6.240 1.00 64.50 208 GLU A C 1
ATOM 1570 O O . GLU A 1 208 ? -9.568 25.828 6.237 1.00 64.50 208 GLU A O 1
ATOM 1575 N N . GLN A 1 209 ? -8.020 24.492 5.327 1.00 74.38 209 GLN A N 1
ATOM 1576 C CA . GLN A 1 209 ? -8.863 24.058 4.219 1.00 74.38 209 GLN A CA 1
ATOM 1577 C C . GLN A 1 209 ? -9.820 22.947 4.646 1.00 74.38 209 GLN A C 1
ATOM 1579 O O . GLN A 1 209 ? -10.915 22.857 4.098 1.00 74.38 209 GLN A O 1
ATOM 1584 N N . VAL A 1 210 ? -9.451 22.116 5.619 1.00 85.06 210 VAL A N 1
ATOM 1585 C CA . VAL A 1 210 ? -10.291 21.022 6.130 1.00 85.06 210 VAL A CA 1
ATOM 1586 C C . VAL A 1 210 ? -11.240 21.495 7.234 1.00 85.06 210 VAL A C 1
ATOM 1588 O O . VAL A 1 210 ? -10.966 22.479 7.926 1.00 85.06 210 VAL A O 1
ATOM 1591 N N . ASP A 1 211 ? -12.365 20.793 7.400 1.00 88.94 211 ASP A N 1
ATOM 1592 C CA . ASP A 1 211 ? -13.298 21.054 8.496 1.00 88.94 211 ASP A CA 1
ATOM 1593 C C . ASP A 1 211 ? -12.641 20.804 9.867 1.00 88.94 211 ASP A C 1
ATOM 1595 O O . ASP A 1 211 ? -11.610 20.133 9.981 1.00 88.94 211 ASP A O 1
ATOM 1599 N N . SER A 1 212 ? -13.236 21.364 10.924 1.00 89.81 212 SER A N 1
ATOM 1600 C CA . SER A 1 212 ? -12.673 21.301 12.277 1.00 89.81 212 SER A CA 1
ATOM 1601 C C . SER A 1 212 ? -12.514 19.873 12.793 1.00 89.81 212 SER A C 1
ATOM 1603 O O . SER A 1 212 ? -11.542 19.597 13.490 1.00 89.81 212 SER A O 1
ATOM 1605 N N . PHE A 1 213 ? -13.416 18.959 12.430 1.00 92.81 213 PHE A N 1
ATOM 1606 C CA . PHE A 1 213 ? -13.338 17.570 12.863 1.00 92.81 213 PHE A CA 1
ATOM 1607 C C . PHE A 1 213 ? -12.176 16.852 12.175 1.00 92.81 213 PHE A C 1
ATOM 1609 O O . PHE A 1 213 ? -11.331 16.277 12.855 1.00 92.81 213 PHE A O 1
ATOM 1616 N N . THR A 1 214 ? -12.057 16.964 10.850 1.00 91.62 214 THR A N 1
ATOM 1617 C CA . THR A 1 214 ? -10.925 16.412 10.088 1.00 91.62 214 THR A CA 1
ATOM 1618 C C . THR A 1 214 ? -9.586 16.977 10.570 1.00 91.62 214 THR A C 1
ATOM 1620 O O . THR A 1 214 ? -8.610 16.235 10.681 1.00 91.62 214 THR A O 1
ATOM 1623 N N . ARG A 1 215 ? -9.538 18.268 10.923 1.00 90.38 215 ARG A N 1
ATOM 1624 C CA . ARG A 1 215 ? -8.352 18.884 11.532 1.00 90.38 215 ARG A CA 1
ATOM 1625 C C . ARG A 1 215 ? -7.978 18.212 12.851 1.00 90.38 215 ARG A C 1
ATOM 1627 O O . ARG A 1 215 ? -6.828 17.814 13.001 1.00 90.38 215 ARG A O 1
ATOM 1634 N N . THR A 1 216 ? -8.938 18.013 13.755 1.00 91.50 216 THR A N 1
ATOM 1635 C CA . THR A 1 216 ? -8.696 17.291 15.012 1.00 91.50 216 THR A CA 1
ATOM 1636 C C . THR A 1 216 ? -8.159 15.887 14.754 1.00 91.50 216 THR A C 1
ATOM 1638 O O . THR A 1 216 ? -7.225 15.469 15.430 1.00 91.50 216 THR A O 1
ATOM 1641 N N . LEU A 1 217 ? -8.685 15.163 13.760 1.00 92.62 217 LEU A N 1
ATOM 1642 C CA . LEU A 1 217 ? -8.187 13.825 13.420 1.00 92.62 217 LEU A CA 1
ATOM 1643 C C . LEU A 1 217 ? -6.725 13.838 12.941 1.00 92.62 217 LEU A C 1
ATOM 1645 O O . LEU A 1 217 ? -5.979 12.910 13.248 1.00 92.62 217 LEU A O 1
ATOM 1649 N N . LEU A 1 218 ? -6.303 14.874 12.210 1.00 90.56 218 LEU A N 1
ATOM 1650 C CA . LEU A 1 218 ? -4.907 15.050 11.795 1.00 90.56 218 LEU A CA 1
ATOM 1651 C C . LEU A 1 218 ? -4.007 15.425 12.984 1.00 90.56 218 LEU A C 1
ATOM 1653 O O . LEU A 1 218 ? -2.944 14.839 13.161 1.00 90.56 218 LEU A O 1
ATOM 1657 N N . GLU A 1 219 ? -4.445 16.364 13.826 1.00 90.12 219 GLU A N 1
ATOM 1658 C CA . GLU A 1 219 ? -3.699 16.833 15.007 1.00 90.12 219 GLU A CA 1
ATOM 1659 C C . GLU A 1 219 ? -3.505 15.730 16.060 1.00 90.12 219 GLU A C 1
ATOM 1661 O O . GLU A 1 219 ? -2.467 15.660 16.713 1.00 90.12 219 GLU A O 1
ATOM 1666 N N . THR A 1 220 ? -4.486 14.837 16.195 1.00 90.56 220 THR A N 1
ATOM 1667 C CA . THR A 1 220 ? -4.455 13.694 17.124 1.00 90.56 220 THR A CA 1
ATOM 1668 C C . THR A 1 220 ? -3.801 12.444 16.531 1.00 90.56 220 THR A C 1
ATOM 1670 O O . THR A 1 220 ? -3.799 11.392 17.163 1.00 90.56 220 THR A O 1
ATOM 1673 N N . ASN A 1 221 ? -3.224 12.533 15.326 1.00 90.31 221 ASN A N 1
ATOM 1674 C CA . ASN A 1 221 ? -2.623 11.408 14.597 1.00 90.31 221 ASN A CA 1
ATOM 1675 C C . ASN A 1 221 ? -3.578 10.227 14.337 1.00 90.31 221 ASN A C 1
ATOM 1677 O O . ASN A 1 221 ? -3.130 9.118 14.032 1.00 90.31 221 ASN A O 1
ATOM 1681 N N . VAL A 1 222 ? -4.893 10.449 14.411 1.00 92.56 222 VAL A N 1
ATOM 1682 C CA . VAL A 1 222 ? -5.883 9.482 13.926 1.00 92.56 222 VAL A CA 1
ATOM 1683 C C . VAL A 1 222 ? -5.737 9.324 12.420 1.00 92.56 222 VAL A C 1
ATOM 1685 O O . VAL A 1 222 ? -5.722 8.202 11.922 1.00 92.56 222 VAL A O 1
ATOM 1688 N N . LEU A 1 223 ? -5.593 10.444 11.709 1.00 92.00 223 LEU A N 1
ATOM 1689 C CA . LEU A 1 223 ? -5.283 10.488 10.288 1.00 92.00 223 LEU A CA 1
ATOM 1690 C C . LEU A 1 223 ? -3.866 11.006 10.088 1.00 92.00 223 LEU A C 1
ATOM 1692 O O . LEU A 1 223 ? -3.466 12.008 10.674 1.00 92.00 223 LEU A O 1
ATOM 1696 N N . ARG A 1 224 ? -3.120 10.358 9.198 1.00 89.75 224 ARG A N 1
ATOM 1697 C CA . ARG A 1 224 ? -1.813 10.836 8.755 1.00 89.75 224 ARG A CA 1
ATOM 1698 C C . ARG A 1 224 ? -1.743 10.805 7.240 1.00 89.75 224 ARG A C 1
ATOM 1700 O O . ARG A 1 224 ? -1.956 9.762 6.626 1.00 89.75 224 ARG A O 1
ATOM 1707 N N . ILE A 1 225 ? -1.411 11.946 6.648 1.00 85.75 225 ILE A N 1
ATOM 1708 C CA . ILE A 1 225 ? -1.131 12.047 5.217 1.00 85.75 225 ILE A CA 1
ATOM 1709 C C . ILE A 1 225 ? 0.210 11.373 4.937 1.00 85.75 225 ILE A C 1
ATOM 1711 O O . ILE A 1 225 ? 1.221 11.712 5.557 1.00 85.75 225 ILE A O 1
ATOM 1715 N N . LEU A 1 226 ? 0.206 10.396 4.032 1.00 81.50 226 LEU A N 1
ATOM 1716 C CA . LEU A 1 226 ? 1.431 9.759 3.566 1.00 81.50 226 LEU A CA 1
ATOM 1717 C C . LEU A 1 226 ? 2.128 10.669 2.541 1.00 81.50 226 LEU A C 1
ATOM 1719 O O . LEU A 1 226 ? 1.442 11.374 1.792 1.00 81.50 226 LEU A O 1
ATOM 1723 N N . PRO A 1 227 ? 3.475 10.694 2.508 1.00 74.50 227 PRO A N 1
ATOM 1724 C CA . PRO A 1 227 ? 4.221 11.469 1.523 1.00 74.50 227 PRO A CA 1
ATOM 1725 C C . PRO A 1 227 ? 3.803 11.130 0.092 1.00 74.50 227 PRO A C 1
ATOM 1727 O O . PRO A 1 227 ? 3.422 10.007 -0.206 1.00 74.50 227 PRO A O 1
ATOM 1730 N N . VAL A 1 228 ? 3.898 12.095 -0.818 1.00 72.19 228 VAL A N 1
ATOM 1731 C CA . VAL A 1 228 ? 3.562 11.874 -2.228 1.00 72.19 228 VAL A CA 1
ATOM 1732 C C . VAL A 1 228 ? 4.832 11.984 -3.057 1.00 72.19 228 VAL A C 1
ATOM 1734 O O . VAL A 1 228 ? 5.538 12.992 -2.978 1.00 72.19 228 VAL A O 1
ATOM 1737 N N . SER A 1 229 ? 5.117 10.942 -3.840 1.00 67.62 229 SER A N 1
ATOM 1738 C CA . SER A 1 229 ? 6.292 10.864 -4.707 1.00 67.62 229 SER A CA 1
ATOM 1739 C C . SER A 1 229 ? 5.918 11.093 -6.168 1.00 67.62 229 SER A C 1
ATOM 1741 O O . SER A 1 229 ? 4.879 10.621 -6.623 1.00 67.62 229 SER A O 1
ATOM 1743 N N . ARG A 1 230 ? 6.786 11.758 -6.936 1.00 64.69 230 ARG A N 1
ATOM 1744 C CA . ARG A 1 230 ? 6.644 11.818 -8.404 1.00 64.69 230 ARG A CA 1
ATOM 1745 C C . ARG A 1 230 ? 6.933 10.470 -9.076 1.00 64.69 230 ARG A C 1
ATOM 1747 O O . ARG A 1 230 ? 6.391 10.211 -10.137 1.00 64.69 230 ARG A O 1
ATOM 1754 N N . LEU A 1 231 ? 7.756 9.615 -8.459 1.00 63.78 231 LEU A N 1
ATOM 1755 C CA . LEU A 1 231 ? 8.069 8.270 -8.976 1.00 63.78 231 LEU A CA 1
ATOM 1756 C C . LEU A 1 231 ? 6.925 7.280 -8.740 1.00 63.78 231 LEU A C 1
ATOM 1758 O O . LEU A 1 231 ? 6.775 6.303 -9.466 1.00 63.78 231 LEU A O 1
ATOM 1762 N N . PHE A 1 232 ? 6.123 7.542 -7.711 1.00 66.69 232 PHE A N 1
ATOM 1763 C CA . PHE A 1 232 ? 4.954 6.756 -7.354 1.00 66.69 232 PHE A CA 1
ATOM 1764 C C . PHE A 1 232 ? 3.807 7.718 -7.065 1.00 66.69 232 PHE A C 1
ATOM 1766 O O . PHE A 1 232 ? 3.608 8.057 -5.891 1.00 66.69 232 PHE A O 1
ATOM 1773 N N . PRO A 1 233 ? 3.079 8.182 -8.099 1.00 66.38 233 PRO A N 1
ATOM 1774 C CA . PRO A 1 233 ? 2.014 9.163 -7.947 1.00 66.38 233 PRO A CA 1
ATOM 1775 C C . PRO A 1 233 ? 0.794 8.517 -7.281 1.00 66.38 233 PRO A C 1
ATOM 1777 O O . PRO A 1 233 ? -0.229 8.257 -7.898 1.00 66.38 233 PRO A O 1
ATOM 1780 N N . ARG A 1 234 ? 0.914 8.239 -5.982 1.00 74.62 234 ARG A N 1
ATOM 1781 C CA . ARG A 1 234 ? -0.099 7.594 -5.149 1.00 74.62 234 ARG A CA 1
ATOM 1782 C C . ARG A 1 234 ? -0.419 8.482 -3.967 1.00 74.62 234 ARG A C 1
ATOM 1784 O O . ARG A 1 234 ? 0.479 8.935 -3.258 1.00 74.62 234 ARG A O 1
ATOM 1791 N N . LEU A 1 235 ? -1.707 8.699 -3.748 1.00 81.25 235 LEU A N 1
ATOM 1792 C CA . LEU A 1 235 ? -2.194 9.390 -2.564 1.00 81.25 235 LEU A CA 1
ATOM 1793 C C . LEU A 1 235 ? -2.453 8.364 -1.478 1.00 81.25 235 LEU A C 1
ATOM 1795 O O . LEU A 1 235 ? -3.056 7.324 -1.735 1.00 81.25 235 LEU A O 1
ATOM 1799 N N . GLY A 1 236 ? -1.985 8.655 -0.272 1.00 84.94 236 GLY A N 1
ATOM 1800 C CA . GLY A 1 236 ? -2.104 7.748 0.852 1.00 84.94 236 GLY A CA 1
ATOM 1801 C C . GLY A 1 236 ? -2.570 8.465 2.107 1.00 84.94 236 GLY A C 1
ATOM 1802 O O . GLY A 1 236 ? -2.060 9.533 2.450 1.00 84.94 236 GLY A O 1
ATOM 1803 N N . LEU A 1 237 ? -3.507 7.846 2.813 1.00 89.62 237 LEU A N 1
ATOM 1804 C CA . LEU A 1 237 ? -3.852 8.183 4.187 1.00 89.62 237 LEU A CA 1
ATOM 1805 C C . LEU A 1 237 ? -3.621 6.960 5.068 1.00 89.62 237 LEU A C 1
ATOM 1807 O O . LEU A 1 237 ? -3.996 5.845 4.716 1.00 89.62 237 LEU A O 1
ATOM 1811 N N . SER A 1 238 ? -3.028 7.181 6.231 1.00 90.81 238 SER A N 1
ATOM 1812 C CA . SER A 1 238 ? -2.944 6.195 7.302 1.00 90.81 238 SER A CA 1
ATOM 1813 C C . SER A 1 238 ? -3.986 6.513 8.371 1.00 90.81 238 SER A C 1
ATOM 1815 O O . SER A 1 238 ? -4.134 7.676 8.747 1.00 90.81 238 SER A O 1
ATOM 1817 N N . VAL A 1 239 ? -4.665 5.484 8.881 1.00 93.56 239 VAL A N 1
ATOM 1818 C CA . VAL A 1 239 ? -5.686 5.571 9.934 1.00 93.56 239 VAL A CA 1
ATOM 1819 C C . VAL A 1 239 ? -5.250 4.756 11.147 1.00 93.56 239 VAL A C 1
ATOM 1821 O O . VAL A 1 239 ? -5.237 3.527 11.106 1.00 93.56 239 VAL A O 1
ATOM 1824 N N . SER A 1 240 ? -4.907 5.426 12.246 1.00 93.06 240 SER A N 1
ATOM 1825 C CA . SER A 1 240 ? -4.522 4.758 13.494 1.00 93.06 240 SER A CA 1
ATOM 1826 C C . SER A 1 240 ? -5.758 4.376 14.307 1.00 93.06 240 SER A C 1
ATOM 1828 O O . SER A 1 240 ? -6.431 5.242 14.864 1.00 93.06 240 SER A O 1
ATOM 1830 N N . LEU A 1 241 ? -6.051 3.074 14.415 1.00 91.12 241 LEU A N 1
ATOM 1831 C CA . LEU A 1 241 ? -7.166 2.586 15.241 1.00 91.12 241 LEU A CA 1
ATOM 1832 C C . LEU A 1 241 ? -6.946 2.832 16.740 1.00 91.12 241 LEU A C 1
ATOM 1834 O O . LEU A 1 241 ? -7.904 3.094 17.466 1.00 91.12 241 LEU A O 1
ATOM 1838 N N . ALA A 1 242 ? -5.692 2.792 17.196 1.00 89.38 242 ALA A N 1
ATOM 1839 C CA . ALA A 1 242 ? -5.342 3.099 18.579 1.00 89.38 242 ALA A CA 1
ATOM 1840 C C . ALA A 1 242 ? -5.649 4.566 18.912 1.00 89.38 242 ALA A C 1
ATOM 1842 O O . ALA A 1 242 ? -6.431 4.838 19.824 1.00 89.38 242 ALA A O 1
ATOM 1843 N N . ALA A 1 243 ? -5.137 5.501 18.102 1.00 90.81 243 ALA A N 1
ATOM 1844 C CA . ALA A 1 243 ? -5.409 6.926 18.285 1.00 90.81 243 ALA A CA 1
ATOM 1845 C C . ALA A 1 243 ? -6.904 7.243 18.115 1.00 90.81 243 ALA A C 1
ATOM 1847 O O . ALA A 1 243 ? -7.436 8.108 18.809 1.00 90.81 243 ALA A O 1
ATOM 1848 N N . LEU A 1 244 ? -7.604 6.530 17.220 1.00 90.88 244 LEU A N 1
ATOM 1849 C CA . LEU A 1 244 ? -9.050 6.667 17.028 1.00 90.88 244 LEU A CA 1
ATOM 1850 C C . LEU A 1 244 ? -9.820 6.308 18.306 1.00 90.88 244 LEU A C 1
ATOM 1852 O O . LEU A 1 244 ? -10.728 7.044 18.696 1.00 90.88 244 LEU A O 1
ATOM 1856 N N . GLY A 1 245 ? -9.445 5.206 18.964 1.00 86.75 245 GLY A N 1
ATOM 1857 C CA . GLY A 1 245 ? -10.013 4.802 20.251 1.00 86.75 245 GLY A CA 1
ATOM 1858 C C . GLY A 1 245 ? -9.746 5.833 21.350 1.00 86.75 245 GLY A C 1
ATOM 1859 O O . GLY A 1 245 ? -10.663 6.282 22.034 1.00 86.75 245 GLY A O 1
ATOM 1860 N N . GLU A 1 246 ? -8.505 6.294 21.484 1.00 88.06 246 GLU A N 1
ATOM 1861 C CA . GLU A 1 246 ? -8.156 7.324 22.471 1.00 88.06 246 GLU A CA 1
ATOM 1862 C C . GLU A 1 246 ? -8.941 8.625 22.248 1.00 88.06 246 GLU A C 1
ATOM 1864 O O . GLU A 1 246 ? -9.546 9.160 23.177 1.00 88.06 246 GLU A O 1
ATOM 1869 N N . THR A 1 247 ? -9.006 9.088 20.998 1.00 87.31 247 THR A N 1
ATOM 1870 C CA . THR A 1 247 ? -9.565 10.399 20.644 1.00 87.31 247 THR A CA 1
ATOM 1871 C C . THR A 1 247 ? -11.091 10.428 20.665 1.00 87.31 247 THR A C 1
ATOM 1873 O O . THR A 1 247 ? -11.681 11.391 21.152 1.00 87.31 247 THR A O 1
ATOM 1876 N N . LEU A 1 248 ? -11.757 9.408 20.110 1.00 83.56 248 LEU A N 1
ATOM 1877 C CA . LEU A 1 248 ? -13.213 9.435 19.908 1.00 83.56 248 LEU A CA 1
ATOM 1878 C C . LEU A 1 248 ? -13.993 8.551 20.875 1.00 83.56 248 LEU A C 1
ATOM 1880 O O . LEU A 1 248 ? -15.188 8.785 21.058 1.00 83.56 248 LEU A O 1
ATOM 1884 N N . THR A 1 249 ? -13.354 7.550 21.483 1.00 78.50 249 THR A N 1
ATOM 1885 C CA . THR A 1 249 ? -14.017 6.640 22.431 1.00 78.50 249 THR A CA 1
ATOM 1886 C C . THR A 1 249 ? -13.559 6.866 23.871 1.00 78.50 249 THR A C 1
ATOM 1888 O O . THR A 1 249 ? -13.962 6.122 24.764 1.00 78.50 249 THR A O 1
ATOM 1891 N N . GLY A 1 250 ? -12.739 7.899 24.114 1.00 78.62 250 GLY A N 1
ATOM 1892 C CA . GLY A 1 250 ? -12.184 8.210 25.434 1.00 78.62 250 GLY A CA 1
ATOM 1893 C C . GLY A 1 250 ? -11.265 7.107 25.955 1.00 78.62 250 GLY A C 1
ATOM 1894 O O . GLY A 1 250 ? -11.185 6.892 27.161 1.00 78.62 250 GLY A O 1
ATOM 1895 N N . GLY A 1 251 ? -10.649 6.346 25.044 1.00 73.62 251 GLY A N 1
ATOM 1896 C CA . GLY A 1 251 ? -9.830 5.186 25.374 1.00 73.62 251 GLY A CA 1
ATOM 1897 C C . GLY A 1 251 ? -10.629 3.946 25.771 1.00 73.62 251 GLY A C 1
ATOM 1898 O O . GLY A 1 251 ? -10.014 2.949 26.137 1.00 73.62 251 GLY A O 1
ATOM 1899 N N . TRP A 1 252 ? -11.970 3.960 25.699 1.00 73.12 252 TRP A N 1
ATOM 1900 C CA . TRP A 1 252 ? -12.764 2.774 26.017 1.00 73.12 252 TRP A CA 1
ATOM 1901 C C . TRP A 1 252 ? -12.829 1.825 24.811 1.00 73.12 252 TRP A C 1
ATOM 1903 O O . TRP A 1 252 ? -13.470 2.158 23.798 1.00 73.12 252 TRP A O 1
ATOM 1913 N N . PRO A 1 253 ? -12.177 0.650 24.880 1.00 73.88 253 PRO A N 1
ATOM 1914 C CA . PRO A 1 253 ? -12.048 -0.208 23.725 1.00 73.88 253 PRO A CA 1
ATOM 1915 C C . PRO A 1 253 ? -13.171 -1.240 23.696 1.00 73.88 253 PRO A C 1
ATOM 1917 O O . PRO A 1 253 ? -13.211 -2.167 24.503 1.00 73.88 253 PRO A O 1
ATOM 1920 N N . SER A 1 254 ? -14.087 -1.095 22.743 1.00 82.56 254 SER A N 1
ATOM 1921 C CA . SER A 1 254 ? -15.092 -2.111 22.448 1.00 82.56 254 SER A CA 1
ATOM 1922 C C . SER A 1 254 ? -15.328 -2.203 20.938 1.00 82.56 254 SER A C 1
ATOM 1924 O O . SER A 1 254 ? -15.162 -1.205 20.230 1.00 82.56 254 SER A O 1
ATOM 1926 N N . PRO A 1 255 ? -15.766 -3.364 20.425 1.00 82.31 255 PRO A N 1
ATOM 1927 C CA . PRO A 1 255 ? -16.141 -3.511 19.019 1.00 82.31 255 PRO A CA 1
ATOM 1928 C C . PRO A 1 255 ? -17.183 -2.480 18.558 1.00 82.31 255 PRO A C 1
ATOM 1930 O O . PRO A 1 255 ? -17.075 -1.912 17.475 1.00 82.31 255 PRO A O 1
ATOM 1933 N N . LEU A 1 256 ? -18.169 -2.172 19.405 1.00 81.88 256 LEU A N 1
ATOM 1934 C CA . LEU A 1 256 ? -19.218 -1.210 19.073 1.00 81.88 256 LEU A CA 1
ATOM 1935 C C . LEU A 1 256 ? -18.674 0.223 18.988 1.00 81.88 256 LEU A C 1
ATOM 1937 O O . LEU A 1 256 ? -19.022 0.970 18.070 1.00 81.88 256 LEU A O 1
ATOM 1941 N N . THR A 1 257 ? -17.813 0.610 19.934 1.00 82.88 257 THR A N 1
ATOM 1942 C CA . THR A 1 257 ? -17.233 1.958 19.963 1.00 82.88 257 THR A CA 1
ATOM 1943 C C . THR A 1 257 ? -16.303 2.182 18.776 1.00 82.88 257 THR A C 1
ATOM 1945 O O . THR A 1 257 ? -16.401 3.234 18.145 1.00 82.88 257 THR A O 1
ATOM 1948 N N . ILE A 1 258 ? -15.484 1.191 18.397 1.00 85.88 258 ILE A N 1
ATOM 1949 C CA . ILE A 1 258 ? -14.611 1.317 17.221 1.00 85.88 258 ILE A CA 1
ATOM 1950 C C . ILE A 1 258 ? -15.407 1.361 15.912 1.00 85.88 258 ILE A C 1
ATOM 1952 O O . ILE A 1 258 ? -15.134 2.218 15.078 1.00 85.88 258 ILE A O 1
ATOM 1956 N N . MET A 1 259 ? -16.444 0.531 15.746 1.00 86.12 259 MET A N 1
ATOM 1957 C CA . MET A 1 259 ? -17.304 0.560 14.553 1.00 86.12 259 MET A CA 1
ATOM 1958 C C . MET A 1 259 ? -18.020 1.907 14.403 1.00 86.12 259 MET A C 1
ATOM 1960 O O . MET A 1 259 ? -18.053 2.493 13.320 1.00 86.12 259 MET A O 1
ATOM 1964 N N . THR A 1 260 ? -18.531 2.447 15.512 1.00 86.38 260 THR A N 1
ATOM 1965 C CA . THR A 1 260 ? -19.175 3.768 15.531 1.00 86.38 260 THR A CA 1
ATOM 1966 C C . THR A 1 260 ? -18.177 4.878 15.193 1.00 86.38 260 THR A C 1
ATOM 1968 O O . THR A 1 260 ? -18.482 5.770 14.399 1.00 86.38 260 THR A O 1
ATOM 1971 N N . ALA A 1 261 ? -16.968 4.816 15.759 1.00 88.62 261 ALA A N 1
ATOM 1972 C CA . ALA A 1 261 ? -15.904 5.772 15.474 1.00 88.62 261 ALA A CA 1
ATOM 1973 C C . ALA A 1 261 ? -15.484 5.725 13.996 1.00 88.62 261 ALA A C 1
ATOM 1975 O O . ALA A 1 261 ? -15.394 6.777 13.365 1.00 88.62 261 ALA A O 1
ATOM 1976 N N . LEU A 1 262 ? -15.316 4.528 13.422 1.00 91.00 262 LEU A N 1
ATOM 1977 C CA . LEU A 1 262 ? -15.016 4.331 12.001 1.00 91.00 262 LEU A CA 1
ATOM 1978 C C . LEU A 1 262 ? -16.097 4.938 11.102 1.00 91.00 262 LEU A C 1
ATOM 1980 O O . LEU A 1 262 ? -15.775 5.658 10.157 1.00 91.00 262 LEU A O 1
ATOM 1984 N N . GLY A 1 263 ? -17.376 4.734 11.431 1.00 89.62 263 GLY A N 1
ATOM 1985 C CA . GLY A 1 263 ? -18.472 5.349 10.682 1.00 89.62 263 GLY A CA 1
ATOM 1986 C C . GLY A 1 263 ? -18.505 6.868 10.768 1.00 89.62 263 GLY A C 1
ATOM 1987 O O . GLY A 1 263 ? -18.858 7.533 9.795 1.00 89.62 263 GLY A O 1
ATOM 1988 N N . ARG A 1 264 ? -18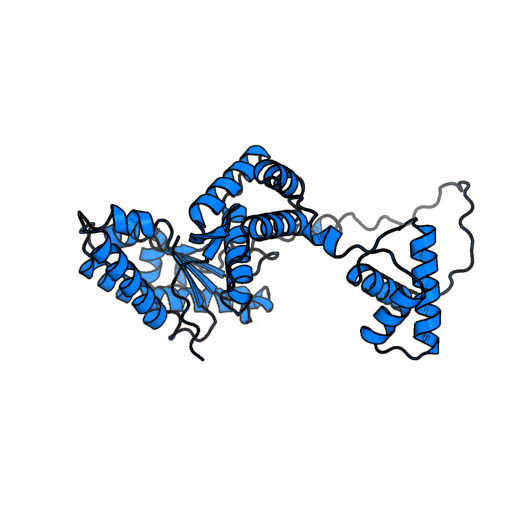.069 7.432 11.896 1.00 91.19 264 ARG A N 1
ATOM 1989 C CA . ARG A 1 264 ? -17.966 8.881 12.070 1.00 91.19 264 ARG A CA 1
ATOM 1990 C C . ARG A 1 264 ? -16.810 9.489 11.273 1.00 91.19 264 ARG A C 1
ATOM 1992 O O . ARG A 1 264 ? -16.962 10.598 10.769 1.00 91.19 264 ARG A O 1
ATOM 1999 N N . VAL A 1 265 ? -15.674 8.799 11.156 1.00 93.50 265 VAL A N 1
ATOM 2000 C CA . VAL A 1 265 ? -14.498 9.324 10.432 1.00 93.50 265 VAL A CA 1
ATOM 2001 C C . VAL A 1 265 ? -14.522 9.040 8.932 1.00 93.50 265 VAL A C 1
ATOM 2003 O O . VAL A 1 265 ? -13.865 9.757 8.182 1.00 93.50 265 VAL A O 1
ATOM 2006 N N . ALA A 1 266 ? -15.286 8.047 8.468 1.00 93.81 266 ALA A N 1
ATOM 2007 C CA . ALA A 1 266 ? -15.318 7.668 7.056 1.00 93.81 266 ALA A CA 1
ATOM 2008 C C . ALA A 1 266 ? -15.643 8.835 6.090 1.00 93.81 266 ALA A C 1
ATOM 2010 O O . ALA A 1 266 ? -14.912 9.004 5.111 1.00 93.81 266 ALA A O 1
ATOM 2011 N N . PRO A 1 267 ? -16.640 9.708 6.356 1.00 92.69 267 PRO A N 1
ATOM 2012 C CA . PRO A 1 267 ? -16.900 10.870 5.502 1.00 92.69 267 PRO A CA 1
ATOM 2013 C C . PRO A 1 267 ? -15.722 11.853 5.440 1.00 92.69 267 PRO A C 1
ATOM 2015 O O . PRO A 1 267 ? -15.392 12.347 4.363 1.00 92.69 267 PRO A O 1
ATOM 2018 N N . SER A 1 268 ? -15.057 12.100 6.574 1.00 92.19 268 SER A N 1
ATOM 2019 C CA . SER A 1 268 ? -13.869 12.960 6.653 1.00 92.19 268 SER A CA 1
ATOM 2020 C C . SER A 1 268 ? -12.696 12.392 5.858 1.00 92.19 268 SER A C 1
ATOM 2022 O O . SER A 1 268 ? -12.005 13.139 5.169 1.00 92.19 268 SER A O 1
ATOM 2024 N N . ILE A 1 269 ? -12.501 11.070 5.900 1.00 93.44 269 ILE A N 1
ATOM 2025 C CA . ILE A 1 269 ? -11.485 10.378 5.098 1.00 93.44 269 ILE A CA 1
ATOM 2026 C C . ILE A 1 269 ? -11.747 10.595 3.604 1.00 93.44 269 ILE A C 1
ATOM 2028 O O . ILE A 1 269 ? -10.839 11.004 2.882 1.00 93.44 269 ILE A O 1
ATOM 2032 N N . LEU A 1 270 ? -12.981 10.372 3.136 1.00 92.50 270 LEU A N 1
ATOM 2033 C CA . LEU A 1 270 ? -13.328 10.559 1.722 1.00 92.50 270 LEU A CA 1
ATOM 2034 C C . LEU A 1 270 ? -13.178 12.008 1.267 1.00 92.50 270 LEU A C 1
ATOM 2036 O O . LEU A 1 270 ? -12.603 12.258 0.206 1.00 92.50 270 LEU A O 1
ATOM 2040 N N . ALA A 1 271 ? -13.652 12.960 2.071 1.00 90.62 271 ALA A N 1
ATOM 2041 C CA . ALA A 1 271 ? -13.526 14.381 1.767 1.00 90.62 271 ALA A CA 1
ATOM 2042 C C . ALA A 1 271 ? -12.053 14.808 1.672 1.00 90.62 271 ALA A C 1
ATOM 2044 O O . ALA A 1 271 ? -11.673 15.534 0.750 1.00 90.62 271 ALA A O 1
ATOM 2045 N N . LEU A 1 272 ? -11.210 14.318 2.590 1.00 90.56 272 LEU A N 1
ATOM 2046 C CA . LEU A 1 272 ? -9.778 14.594 2.584 1.00 90.56 272 LEU A CA 1
ATOM 2047 C C . LEU A 1 272 ? -9.088 13.988 1.356 1.00 90.56 272 LEU A C 1
ATOM 2049 O O . LEU A 1 272 ? -8.363 14.704 0.667 1.00 90.56 272 LEU A O 1
ATOM 2053 N N . LEU A 1 273 ? -9.352 12.714 1.035 1.00 89.31 273 LEU A N 1
ATOM 2054 C CA . LEU A 1 273 ? -8.811 12.066 -0.167 1.00 89.31 273 LEU A CA 1
ATOM 2055 C C . LEU A 1 273 ? -9.228 12.804 -1.440 1.00 89.31 273 LEU A C 1
ATOM 2057 O O . LEU A 1 273 ? -8.375 13.103 -2.272 1.00 89.31 273 LEU A O 1
ATOM 2061 N N . GLY A 1 274 ? -10.512 13.145 -1.574 1.00 88.38 274 GLY A N 1
ATOM 2062 C CA . GLY A 1 274 ? -11.032 13.876 -2.729 1.00 88.38 274 GLY A CA 1
ATOM 2063 C C . GLY A 1 274 ? -10.353 15.233 -2.912 1.00 88.38 274 GLY A C 1
ATOM 2064 O O . GLY A 1 274 ? -9.940 15.572 -4.023 1.00 88.38 274 GLY A O 1
ATOM 2065 N N . ARG A 1 275 ? -10.151 15.982 -1.819 1.00 87.19 275 ARG A N 1
ATOM 2066 C CA . ARG A 1 275 ? -9.425 17.258 -1.867 1.00 87.19 275 ARG A CA 1
ATOM 2067 C C . ARG A 1 275 ? -7.954 17.072 -2.226 1.00 87.19 275 ARG A C 1
ATOM 2069 O O . ARG A 1 275 ? -7.476 17.771 -3.116 1.00 87.19 275 ARG A O 1
ATOM 2076 N N . MET A 1 276 ? -7.249 16.139 -1.580 1.00 85.38 276 MET A N 1
ATOM 2077 C CA . MET A 1 276 ? -5.854 15.836 -1.922 1.00 85.38 276 MET A CA 1
ATOM 2078 C C . MET A 1 276 ? -5.733 15.541 -3.419 1.00 85.38 276 MET A C 1
ATOM 2080 O O . MET A 1 276 ? -4.871 16.092 -4.095 1.00 85.38 276 MET A O 1
ATOM 2084 N N . ARG A 1 277 ? -6.653 14.743 -3.964 1.00 84.69 277 ARG A N 1
ATOM 2085 C CA . ARG A 1 277 ? -6.694 14.390 -5.384 1.00 84.69 277 ARG A CA 1
ATOM 2086 C C . ARG A 1 277 ? -6.801 15.602 -6.295 1.00 84.69 277 ARG A C 1
ATOM 2088 O O . ARG A 1 277 ? -6.022 15.720 -7.233 1.00 84.69 277 ARG A O 1
ATOM 2095 N N . GLN A 1 278 ? -7.721 16.515 -5.996 1.00 83.69 278 GLN A N 1
ATOM 2096 C CA . GLN A 1 278 ? -7.881 17.751 -6.760 1.00 83.69 278 GLN A CA 1
ATOM 2097 C C . GLN A 1 278 ? -6.627 18.625 -6.689 1.00 83.69 278 GLN A C 1
ATOM 2099 O O . GLN A 1 278 ? -6.177 19.139 -7.709 1.00 83.69 278 GLN A O 1
ATOM 2104 N N . GLU A 1 279 ? -6.028 18.765 -5.507 1.00 80.31 279 GLU A N 1
ATOM 2105 C CA . GLU A 1 279 ? -4.827 19.581 -5.330 1.00 80.31 279 GLU A CA 1
ATOM 2106 C C . GLU A 1 279 ? -3.616 18.999 -6.062 1.00 80.31 279 GLU A C 1
ATOM 2108 O O . GLU A 1 279 ? -2.898 19.732 -6.746 1.00 80.31 279 GLU A O 1
ATOM 2113 N N . TYR A 1 280 ? -3.390 17.690 -5.968 1.00 77.38 280 TYR A N 1
ATOM 2114 C CA . TYR A 1 280 ? -2.256 17.040 -6.621 1.00 77.38 280 TYR A CA 1
ATOM 2115 C C . TYR A 1 280 ? -2.449 16.870 -8.131 1.00 77.38 280 TYR A C 1
ATOM 2117 O O . TYR A 1 280 ? -1.464 16.953 -8.865 1.00 77.38 280 TYR A O 1
ATOM 2125 N N . ALA A 1 281 ? -3.692 16.763 -8.614 1.00 78.00 281 ALA A N 1
ATOM 2126 C CA . ALA A 1 281 ? -4.006 16.780 -10.044 1.00 78.00 281 ALA A CA 1
ATOM 2127 C C . ALA A 1 281 ? -3.547 18.071 -10.743 1.00 78.00 281 ALA A C 1
ATOM 2129 O O . ALA A 1 281 ? -3.198 18.039 -11.920 1.00 78.00 281 ALA A O 1
ATOM 2130 N N . THR A 1 282 ? -3.475 19.200 -10.022 1.00 73.50 282 THR A N 1
ATOM 2131 C CA . THR A 1 282 ? -2.923 20.453 -10.578 1.00 73.50 282 THR A CA 1
ATOM 2132 C C . THR A 1 282 ? -1.414 20.399 -10.835 1.00 73.50 282 THR A C 1
ATOM 2134 O O . THR A 1 282 ? -0.885 21.251 -11.543 1.00 73.50 282 THR A O 1
ATOM 2137 N N . VAL A 1 283 ? -0.709 19.425 -10.246 1.00 70.94 283 VAL A N 1
ATOM 2138 C CA . VAL A 1 283 ? 0.755 19.288 -10.317 1.00 70.94 283 VAL A CA 1
ATOM 2139 C C . VAL A 1 283 ? 1.179 18.096 -11.176 1.00 70.94 283 VAL A C 1
ATOM 2141 O O . VAL A 1 283 ? 2.198 18.169 -11.860 1.00 70.94 283 VAL A O 1
ATOM 2144 N N . LEU A 1 284 ? 0.414 17.004 -11.147 1.00 69.88 284 LEU A N 1
ATOM 2145 C CA . LEU A 1 284 ? 0.625 15.811 -11.964 1.00 69.88 284 LEU A CA 1
ATOM 2146 C C . LEU A 1 284 ? -0.744 15.250 -12.377 1.00 69.88 284 LEU A C 1
ATOM 2148 O O . LEU A 1 284 ? -1.511 14.792 -11.531 1.00 69.88 284 LEU A O 1
ATOM 2152 N N . ALA A 1 285 ? -1.042 15.277 -13.679 1.00 68.25 285 ALA A N 1
ATOM 2153 C CA . ALA A 1 285 ? -2.336 14.846 -14.219 1.00 68.25 285 ALA A CA 1
ATOM 2154 C C . ALA A 1 285 ? -2.651 13.364 -13.922 1.00 68.25 285 ALA A C 1
ATOM 2156 O O . ALA A 1 285 ? -3.810 13.010 -13.720 1.00 68.25 285 ALA A O 1
ATOM 2157 N N . GLU A 1 286 ? -1.618 12.524 -13.805 1.00 67.50 286 GLU A N 1
ATOM 2158 C CA . GLU A 1 286 ? -1.714 11.082 -13.525 1.00 67.50 286 GLU A CA 1
ATOM 2159 C C . GLU A 1 286 ? -2.407 10.752 -12.183 1.00 67.50 286 GLU A C 1
ATOM 2161 O O . GLU A 1 286 ? -2.973 9.670 -12.026 1.00 67.50 286 GLU A O 1
ATOM 2166 N N . PHE A 1 287 ? -2.472 11.690 -11.225 1.00 68.19 287 PHE A N 1
ATOM 2167 C CA . PHE A 1 287 ? -3.211 11.488 -9.965 1.00 68.19 287 PHE A CA 1
ATOM 2168 C C . PHE A 1 287 ? -4.731 11.383 -10.140 1.00 68.19 287 PHE A C 1
ATOM 2170 O O . PHE A 1 287 ? -5.425 10.924 -9.229 1.00 68.19 287 PHE A O 1
ATOM 2177 N N . LEU A 1 288 ? -5.269 11.816 -11.285 1.00 68.31 288 LEU A N 1
ATOM 2178 C CA . LEU A 1 288 ? -6.691 11.659 -11.583 1.00 68.31 288 LEU A CA 1
ATOM 2179 C C . LEU A 1 288 ? -7.076 10.217 -11.931 1.00 68.31 288 LEU A C 1
ATOM 2181 O O . LEU A 1 288 ? -8.264 9.890 -11.874 1.00 68.31 288 LEU A O 1
ATOM 2185 N N . GLU A 1 289 ? -6.109 9.351 -12.206 1.00 68.12 289 GLU A N 1
ATOM 2186 C CA . GLU A 1 289 ? -6.349 7.938 -12.514 1.00 68.12 289 GLU A CA 1
ATOM 2187 C C . GLU A 1 289 ? -5.741 7.001 -11.463 1.00 68.12 289 GLU A C 1
ATOM 2189 O O . GLU A 1 289 ? -6.202 5.871 -11.304 1.00 68.12 289 GLU A O 1
ATOM 2194 N N . ALA A 1 290 ? -4.761 7.477 -10.689 1.00 68.06 290 ALA A N 1
ATOM 2195 C CA . ALA A 1 290 ? -4.127 6.686 -9.645 1.00 68.06 290 ALA A CA 1
ATOM 2196 C C . ALA A 1 290 ? -5.078 6.363 -8.469 1.00 68.06 290 ALA A C 1
ATOM 2198 O O . ALA A 1 290 ? -5.817 7.242 -8.004 1.00 68.06 290 ALA A O 1
ATOM 2199 N N . PRO A 1 291 ? -5.038 5.126 -7.934 1.00 71.50 291 PRO A N 1
ATOM 2200 C CA . PRO A 1 291 ? -5.823 4.752 -6.767 1.00 71.50 291 PRO A CA 1
ATOM 2201 C C . PRO A 1 291 ? -5.334 5.462 -5.498 1.00 71.50 291 PRO A C 1
ATOM 2203 O O . PRO A 1 291 ? -4.137 5.644 -5.260 1.00 71.50 291 PRO A O 1
ATOM 2206 N N . CYS A 1 292 ? -6.287 5.824 -4.641 1.00 85.88 292 CYS A N 1
ATOM 2207 C CA . CYS A 1 292 ? -6.026 6.328 -3.299 1.00 85.88 292 CYS A CA 1
ATOM 2208 C C . CYS A 1 292 ? -5.865 5.153 -2.328 1.00 85.88 292 CYS A C 1
ATOM 2210 O O . CYS A 1 292 ? -6.732 4.286 -2.244 1.00 85.88 292 CYS A O 1
ATOM 2212 N N . HIS A 1 293 ? -4.790 5.138 -1.549 1.00 86.00 293 HIS A N 1
ATOM 2213 C CA . HIS A 1 293 ? -4.551 4.117 -0.536 1.00 86.00 293 HIS A CA 1
ATOM 2214 C C . HIS A 1 293 ? -5.038 4.580 0.834 1.00 86.00 293 HIS A C 1
ATOM 2216 O O . HIS A 1 293 ? -4.673 5.659 1.305 1.00 86.00 293 HIS A O 1
ATOM 2222 N N . LEU A 1 294 ? -5.801 3.723 1.507 1.00 90.06 294 LEU A N 1
ATOM 2223 C CA . LEU A 1 294 ? -6.123 3.875 2.916 1.00 90.06 294 LEU A CA 1
ATOM 2224 C C . LEU A 1 294 ? -5.499 2.726 3.703 1.00 90.06 294 LEU A C 1
ATOM 2226 O O . LEU A 1 294 ? -5.849 1.561 3.510 1.00 90.06 294 LEU A O 1
ATOM 2230 N N . VAL A 1 295 ? -4.552 3.064 4.569 1.00 88.94 295 VAL A N 1
ATOM 2231 C CA . VAL A 1 295 ? -3.744 2.104 5.319 1.00 88.94 295 VAL A CA 1
ATOM 2232 C C . VAL A 1 295 ? -4.185 2.098 6.776 1.00 88.94 295 VAL A C 1
ATOM 2234 O O . VAL A 1 295 ? -4.256 3.149 7.405 1.00 88.94 295 VAL A O 1
ATOM 2237 N N . PHE A 1 296 ? -4.441 0.916 7.323 1.00 90.38 296 PHE A N 1
ATOM 2238 C CA . PHE A 1 296 ? -4.743 0.702 8.736 1.00 90.38 296 PHE A CA 1
ATOM 2239 C C . PHE A 1 296 ? -3.563 -0.039 9.368 1.00 90.38 296 PHE A C 1
ATOM 2241 O O . PHE A 1 296 ? -3.579 -1.268 9.363 1.00 90.38 296 PHE A O 1
ATOM 2248 N N . PRO A 1 297 ? -2.514 0.668 9.828 1.00 86.75 297 PRO A N 1
ATOM 2249 C CA . PRO A 1 297 ? -1.377 0.038 10.490 1.00 86.75 297 PRO A CA 1
ATOM 2250 C C . PRO A 1 297 ? -1.779 -0.552 11.843 1.00 86.75 297 PRO A C 1
ATOM 2252 O O . PRO A 1 297 ? -2.597 0.023 12.568 1.00 86.75 297 PRO A O 1
ATOM 2255 N N . GLY A 1 298 ? -1.165 -1.675 12.204 1.00 84.56 298 GLY A N 1
ATOM 2256 C CA . GLY A 1 298 ? -1.408 -2.379 13.452 1.00 84.56 298 GLY A CA 1
ATOM 2257 C C . GLY A 1 298 ? -2.841 -2.886 13.585 1.00 84.56 298 GLY A C 1
ATOM 2258 O O . GLY A 1 298 ? -3.331 -3.053 14.696 1.00 84.56 298 GLY A O 1
ATOM 2259 N N . PHE A 1 299 ? -3.553 -3.122 12.486 1.00 88.12 299 PHE A N 1
ATOM 2260 C CA . PHE A 1 299 ? -4.924 -3.614 12.489 1.00 88.12 299 PHE A CA 1
ATOM 2261 C C . PHE A 1 299 ? -5.023 -4.951 13.226 1.00 88.12 299 PHE A C 1
ATOM 2263 O O . PHE A 1 299 ? -5.831 -5.116 14.144 1.00 88.12 299 PHE A O 1
ATOM 2270 N N . LYS A 1 300 ? -4.152 -5.907 12.879 1.00 85.88 300 LYS A N 1
ATOM 2271 C CA . LYS A 1 300 ? -4.138 -7.235 13.513 1.00 85.88 300 LYS A CA 1
ATOM 2272 C C . LYS A 1 300 ? -3.779 -7.157 14.995 1.00 85.88 300 LYS A C 1
ATOM 2274 O O . LYS A 1 300 ? -4.409 -7.833 15.813 1.00 85.88 300 LYS A O 1
ATOM 2279 N N . SER A 1 301 ? -2.784 -6.344 15.348 1.00 85.62 301 SER A N 1
ATOM 2280 C CA . SER A 1 301 ? -2.347 -6.171 16.737 1.00 85.62 301 SER A CA 1
ATOM 2281 C C . SER A 1 301 ? -3.409 -5.449 17.570 1.00 85.62 301 SER A C 1
ATOM 2283 O O . SER A 1 301 ? -3.726 -5.904 18.670 1.00 85.62 301 SER A O 1
ATOM 2285 N N . TYR A 1 302 ? -4.055 -4.422 17.016 1.00 87.62 302 TYR A N 1
ATOM 2286 C CA . TYR A 1 302 ? -5.166 -3.712 17.642 1.00 87.62 302 TYR A CA 1
ATOM 2287 C C . TYR A 1 302 ? -6.358 -4.635 17.910 1.00 87.62 302 TYR A C 1
ATOM 2289 O O . TYR A 1 302 ? -6.876 -4.656 19.021 1.00 87.62 302 TYR A O 1
ATOM 2297 N N . LEU A 1 303 ? -6.760 -5.482 16.959 1.00 86.31 303 LEU A N 1
ATOM 2298 C CA . LEU A 1 303 ? -7.827 -6.458 17.215 1.00 86.31 303 LEU A CA 1
ATOM 2299 C C . LEU A 1 303 ? -7.428 -7.526 18.240 1.00 86.31 303 LEU A C 1
ATOM 2301 O O . LEU A 1 303 ? -8.285 -8.085 18.922 1.00 86.31 303 LEU A O 1
ATOM 2305 N N . ALA A 1 304 ? -6.138 -7.851 18.340 1.00 83.56 304 ALA A N 1
ATOM 2306 C CA . ALA A 1 304 ? -5.648 -8.854 19.276 1.00 83.56 304 ALA A CA 1
ATOM 2307 C C . ALA A 1 304 ? -5.497 -8.337 20.712 1.00 83.56 304 ALA A C 1
ATOM 2309 O O . ALA A 1 304 ? -5.681 -9.122 21.640 1.00 83.56 304 ALA A O 1
ATOM 2310 N N . GLN A 1 305 ? -5.127 -7.069 20.884 1.00 84.00 305 GLN A N 1
ATOM 2311 C CA . GLN A 1 305 ? -4.705 -6.506 22.172 1.00 84.00 305 GLN A CA 1
ATOM 2312 C C . GLN A 1 305 ? -5.509 -5.264 22.567 1.00 84.00 305 GLN A C 1
ATOM 2314 O O . GLN A 1 305 ? -5.723 -5.010 23.747 1.00 84.00 305 GLN A O 1
ATOM 2319 N N . GLY A 1 306 ? -5.971 -4.503 21.580 1.00 76.56 306 GLY A N 1
ATOM 2320 C CA . GLY A 1 306 ? -6.622 -3.214 21.760 1.00 76.56 306 GLY A CA 1
ATOM 2321 C C . GLY A 1 306 ? -8.108 -3.283 22.086 1.00 76.56 306 GLY A C 1
ATOM 2322 O O . GLY A 1 306 ? -8.621 -2.272 22.527 1.00 76.56 306 GLY A O 1
ATOM 2323 N N . LEU A 1 307 ? -8.800 -4.421 21.912 1.00 79.06 307 LEU A N 1
ATOM 2324 C CA . LEU A 1 307 ? -10.259 -4.557 22.118 1.00 79.06 307 LEU A CA 1
ATOM 2325 C C . LEU A 1 307 ? -10.666 -5.462 23.297 1.00 79.06 307 LEU A C 1
ATOM 2327 O O . LEU A 1 307 ? -11.781 -5.982 23.338 1.00 79.06 307 LEU A O 1
ATOM 2331 N N . GLY A 1 308 ? -9.770 -5.637 24.272 1.00 77.06 308 GLY A N 1
ATOM 2332 C CA . GLY A 1 308 ? -9.989 -6.535 25.407 1.00 77.06 308 GLY A CA 1
ATOM 2333 C C . GLY A 1 308 ? -9.899 -8.026 25.031 1.00 77.06 308 GLY A C 1
ATOM 2334 O O . GLY A 1 308 ? -9.608 -8.377 23.884 1.00 77.06 308 GLY A O 1
ATOM 2335 N N . PRO A 1 309 ? -10.087 -8.940 26.001 1.00 81.38 309 PRO A N 1
ATOM 2336 C CA . PRO A 1 309 ? -9.944 -10.373 25.765 1.00 81.38 309 PRO A CA 1
ATOM 2337 C C . PRO A 1 309 ? -11.076 -10.906 24.877 1.00 81.38 309 PRO A C 1
ATOM 2339 O O . PRO A 1 309 ? -12.239 -10.895 25.270 1.00 81.38 309 PRO A O 1
ATOM 2342 N N . MET A 1 310 ? -10.721 -11.424 23.697 1.00 84.38 310 MET A N 1
ATOM 2343 C CA . MET A 1 310 ? -11.676 -11.971 22.729 1.00 84.38 310 MET A CA 1
ATOM 2344 C C . MET A 1 310 ? -11.181 -13.298 22.107 1.00 84.38 310 MET A C 1
ATOM 2346 O O . MET A 1 310 ? -10.010 -13.407 21.696 1.00 84.38 310 MET A O 1
ATOM 2350 N N . PRO A 1 311 ? -12.051 -14.322 21.974 1.00 87.19 311 PRO A N 1
ATOM 2351 C CA . PRO A 1 311 ? -11.747 -15.557 21.255 1.00 87.19 311 PRO A CA 1
ATOM 2352 C C . PRO A 1 311 ? -11.256 -15.304 19.824 1.00 87.19 311 PRO A C 1
ATOM 2354 O O . PRO A 1 311 ? -11.682 -14.369 19.150 1.00 87.19 311 PRO A O 1
ATOM 2357 N N . ARG A 1 312 ? -10.382 -16.180 19.309 1.00 85.44 312 ARG A N 1
ATOM 2358 C CA . ARG A 1 312 ? -9.842 -16.057 17.936 1.00 85.44 312 ARG A CA 1
ATOM 2359 C C . ARG A 1 312 ? -10.941 -15.982 16.868 1.00 85.44 312 ARG A C 1
ATOM 2361 O O . ARG A 1 312 ? -10.805 -15.225 15.914 1.00 85.44 312 ARG A O 1
ATOM 2368 N N . ARG A 1 313 ? -12.021 -16.755 17.036 1.00 83.94 313 ARG A N 1
ATOM 2369 C CA . ARG A 1 313 ? -13.153 -16.789 16.098 1.00 83.94 313 ARG A CA 1
ATOM 2370 C C . ARG A 1 313 ? -13.902 -15.457 16.054 1.00 83.94 313 ARG A C 1
ATOM 2372 O O . ARG A 1 313 ? -14.188 -14.972 14.969 1.00 83.94 313 ARG A O 1
ATOM 2379 N N . GLU A 1 314 ? -14.182 -14.868 17.211 1.00 82.44 314 GLU A N 1
ATOM 2380 C CA . GLU A 1 314 ? -14.853 -13.567 17.307 1.00 82.44 314 GLU A CA 1
ATOM 2381 C C . GLU A 1 314 ? -13.979 -12.447 16.740 1.00 82.44 314 GLU A C 1
ATOM 2383 O O . GLU A 1 314 ? -14.469 -11.631 15.969 1.00 82.44 314 GLU A O 1
ATOM 2388 N N . ARG A 1 315 ? -12.662 -12.478 16.991 1.00 84.81 315 ARG A N 1
ATOM 2389 C CA . ARG A 1 315 ? -11.724 -11.524 16.377 1.00 84.81 315 ARG A CA 1
ATOM 2390 C C . ARG A 1 315 ? -11.719 -11.596 14.855 1.00 84.81 315 ARG A C 1
ATOM 2392 O O . ARG A 1 315 ? -11.685 -10.563 14.198 1.00 84.81 315 ARG A O 1
ATOM 2399 N N . ALA A 1 316 ? -11.762 -12.803 14.291 1.00 83.44 316 ALA A N 1
ATOM 2400 C CA . ALA A 1 316 ? -11.830 -12.988 12.844 1.00 83.44 316 ALA A CA 1
ATOM 2401 C C . ALA A 1 316 ? -13.160 -12.485 12.253 1.00 83.44 316 ALA A C 1
ATOM 2403 O O . ALA A 1 316 ? -13.162 -11.912 11.165 1.00 83.44 316 ALA A O 1
ATOM 2404 N N . LEU A 1 317 ? -14.276 -12.671 12.968 1.00 84.94 317 LEU A N 1
ATOM 2405 C CA . LEU A 1 317 ? -15.577 -12.124 12.570 1.00 84.94 317 LEU A CA 1
ATOM 2406 C C . LEU A 1 317 ? -15.567 -10.595 12.608 1.00 84.94 317 LEU A C 1
ATOM 2408 O O . LEU A 1 317 ? -15.921 -9.972 11.614 1.00 84.94 317 LEU A O 1
ATOM 2412 N N . LEU A 1 318 ? -15.070 -10.000 13.693 1.00 84.75 318 LEU A N 1
ATOM 2413 C CA . LEU A 1 318 ? -14.971 -8.550 13.827 1.00 84.75 318 LEU A CA 1
ATOM 2414 C C . LEU A 1 318 ? -14.056 -7.929 12.765 1.00 84.75 318 LEU A C 1
ATOM 2416 O O . LEU A 1 318 ? -14.403 -6.909 12.179 1.00 84.75 318 LEU A O 1
ATOM 2420 N N . ALA A 1 319 ? -12.909 -8.552 12.478 1.00 86.94 319 ALA A N 1
ATOM 2421 C CA . ALA A 1 319 ? -12.026 -8.117 11.398 1.00 86.94 319 ALA A CA 1
ATOM 2422 C C . ALA A 1 319 ? -12.782 -8.033 10.066 1.00 86.94 319 ALA A C 1
ATOM 2424 O O . ALA A 1 319 ? -12.696 -7.030 9.364 1.00 86.94 319 ALA A O 1
ATOM 2425 N N . ARG A 1 320 ? -13.566 -9.072 9.753 1.00 86.12 320 ARG A N 1
ATOM 2426 C CA . ARG A 1 320 ? -14.383 -9.131 8.540 1.00 86.12 320 ARG A CA 1
ATOM 2427 C C . ARG A 1 320 ? -15.486 -8.074 8.537 1.00 86.12 320 ARG A C 1
ATOM 2429 O O . ARG A 1 320 ? -15.691 -7.442 7.508 1.00 86.12 320 ARG A O 1
ATOM 2436 N N . GLU A 1 321 ? -16.175 -7.873 9.657 1.00 87.75 321 GLU A N 1
ATOM 2437 C CA . GLU A 1 321 ? -17.215 -6.845 9.788 1.00 87.75 321 GLU A CA 1
ATOM 2438 C C . GLU A 1 321 ? -16.651 -5.438 9.583 1.00 87.75 321 GLU A C 1
ATOM 2440 O O . GLU A 1 321 ? -17.233 -4.658 8.834 1.00 87.75 321 GLU A O 1
ATOM 2445 N N . ILE A 1 322 ? -15.489 -5.137 10.172 1.00 89.19 322 ILE A N 1
ATOM 2446 C CA . ILE A 1 322 ? -14.793 -3.864 9.959 1.00 89.19 322 ILE A CA 1
ATOM 2447 C C . ILE A 1 322 ? -14.406 -3.706 8.485 1.00 89.19 322 ILE A C 1
ATOM 2449 O O . ILE A 1 322 ? -14.646 -2.647 7.909 1.00 89.19 322 ILE A O 1
ATOM 2453 N N . SER A 1 323 ? -13.836 -4.739 7.856 1.00 88.31 323 SER A N 1
ATOM 2454 C CA . SER A 1 323 ? -13.466 -4.678 6.439 1.00 88.31 323 SER A CA 1
ATOM 2455 C C . SER A 1 323 ? -14.675 -4.417 5.541 1.00 88.31 323 SER A C 1
ATOM 2457 O O . SER A 1 323 ? -14.633 -3.469 4.764 1.00 88.31 323 SER A O 1
ATOM 2459 N N . CYS A 1 324 ? -15.765 -5.179 5.688 1.00 88.19 324 CYS A N 1
ATOM 2460 C CA . CYS A 1 324 ? -16.988 -4.971 4.905 1.00 88.19 324 CYS A CA 1
ATOM 2461 C C . CYS A 1 324 ? -17.581 -3.577 5.141 1.00 88.19 324 CYS A C 1
ATOM 2463 O O . CYS A 1 324 ? -17.930 -2.879 4.196 1.00 88.19 324 CYS A O 1
ATOM 2465 N N . PHE A 1 325 ? -17.629 -3.130 6.397 1.00 91.38 325 PHE A N 1
ATOM 2466 C CA . PHE A 1 325 ? -18.120 -1.798 6.732 1.00 91.38 325 PHE A CA 1
ATOM 2467 C C . PHE A 1 325 ? -17.310 -0.684 6.056 1.00 91.38 325 PHE A C 1
ATOM 2469 O O . PHE A 1 325 ? -17.882 0.292 5.568 1.00 91.38 325 PHE A O 1
ATOM 2476 N N . LE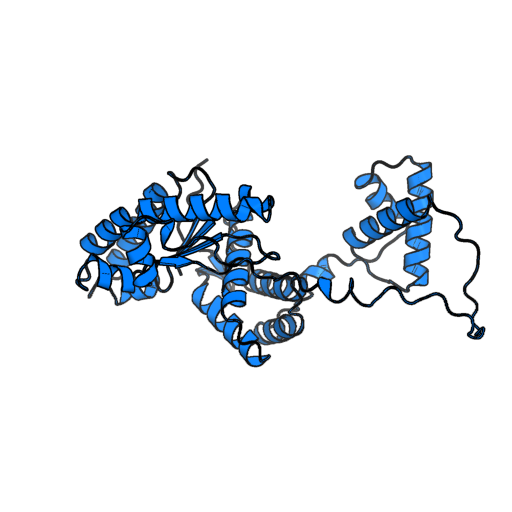U A 1 326 ? -15.982 -0.812 6.033 1.00 91.88 326 LEU A N 1
ATOM 2477 C CA . LEU A 1 326 ? -15.098 0.161 5.396 1.00 91.88 326 LEU A CA 1
ATOM 2478 C C . LEU A 1 326 ? -15.182 0.097 3.871 1.00 91.88 326 LEU A C 1
ATOM 2480 O O . LEU A 1 326 ? -15.144 1.145 3.232 1.00 91.88 326 LEU A O 1
ATOM 2484 N N . GLU A 1 327 ? -15.342 -1.087 3.284 1.00 90.06 327 GLU A N 1
ATOM 2485 C CA . GLU A 1 327 ? -15.620 -1.238 1.852 1.00 90.06 327 GLU A CA 1
ATOM 2486 C C . GLU A 1 327 ? -16.910 -0.498 1.471 1.00 90.06 327 GLU A C 1
ATOM 2488 O O . GLU A 1 327 ? -16.883 0.360 0.587 1.00 90.06 327 GLU A O 1
ATOM 2493 N N . ASP A 1 328 ? -18.001 -0.726 2.201 1.00 90.81 328 ASP A N 1
ATOM 2494 C CA . ASP A 1 328 ? -19.287 -0.068 1.953 1.00 90.81 328 ASP A CA 1
ATOM 2495 C C . ASP A 1 328 ? -19.226 1.445 2.206 1.00 90.81 328 ASP A C 1
ATOM 2497 O O . ASP A 1 328 ? -19.812 2.242 1.472 1.00 90.81 328 ASP A O 1
ATOM 2501 N N . SER A 1 329 ? -18.511 1.870 3.249 1.00 90.75 329 SER A N 1
ATOM 2502 C CA . SER A 1 329 ? -18.480 3.276 3.665 1.00 90.75 329 SER A CA 1
ATOM 2503 C C . SER A 1 329 ? -17.500 4.131 2.870 1.00 90.75 329 SER A C 1
ATOM 2505 O O . SER A 1 329 ? -17.706 5.341 2.778 1.00 90.75 329 SER A O 1
ATOM 2507 N N . LEU A 1 330 ? -16.433 3.534 2.333 1.00 91.94 330 LEU A N 1
ATOM 2508 C CA . LEU A 1 330 ? -15.335 4.255 1.689 1.00 91.94 330 LEU A CA 1
ATOM 2509 C C . LEU A 1 330 ? -15.173 3.874 0.223 1.00 91.94 330 LEU A C 1
ATOM 2511 O O . LEU A 1 330 ? -15.122 4.756 -0.623 1.00 91.94 330 LEU A O 1
ATOM 2515 N N . VAL A 1 331 ? -15.100 2.582 -0.094 1.00 89.25 331 VAL A N 1
ATOM 2516 C CA . VAL A 1 331 ? -14.827 2.131 -1.467 1.00 89.25 331 VAL A CA 1
ATOM 2517 C C . VAL A 1 331 ? -16.066 2.305 -2.339 1.00 89.25 331 VAL A C 1
ATOM 2519 O O . VAL A 1 331 ? -15.989 2.928 -3.391 1.00 89.25 331 VAL A O 1
ATOM 2522 N N . ALA A 1 332 ? -17.224 1.826 -1.882 1.00 88.12 332 ALA A N 1
ATOM 2523 C CA . ALA A 1 332 ? -18.471 1.908 -2.644 1.00 88.12 332 ALA A CA 1
ATOM 2524 C C . ALA A 1 332 ? -19.013 3.342 -2.785 1.00 88.12 332 ALA A C 1
ATOM 2526 O O . ALA A 1 332 ? -19.818 3.615 -3.673 1.00 88.12 332 ALA A O 1
ATOM 2527 N N . ARG A 1 333 ? -18.595 4.256 -1.900 1.00 90.44 333 ARG A N 1
ATOM 2528 C CA . ARG A 1 333 ? -19.063 5.651 -1.858 1.00 90.44 333 ARG A CA 1
ATOM 2529 C C . ARG A 1 333 ? -18.097 6.654 -2.481 1.00 90.44 333 ARG A C 1
ATOM 2531 O O . ARG A 1 333 ? -18.461 7.822 -2.589 1.00 90.44 333 ARG A O 1
ATOM 2538 N N . ALA A 1 334 ? -16.881 6.244 -2.829 1.00 88.38 334 ALA A N 1
ATOM 2539 C CA . ALA A 1 334 ? -15.919 7.122 -3.474 1.00 88.38 334 ALA A CA 1
ATOM 2540 C C . ALA A 1 334 ? -16.182 7.205 -4.982 1.00 88.38 334 ALA A C 1
ATOM 2542 O O . ALA A 1 334 ? -16.336 6.188 -5.652 1.00 88.38 334 ALA A O 1
ATOM 2543 N N . ASP A 1 335 ? -16.110 8.415 -5.538 1.00 88.00 335 ASP A N 1
ATOM 2544 C CA . ASP A 1 335 ? -16.146 8.647 -6.993 1.00 88.00 335 ASP A CA 1
ATOM 2545 C C . ASP A 1 335 ? -14.794 8.343 -7.677 1.00 88.00 335 ASP A C 1
ATOM 2547 O O . ASP A 1 335 ? -14.544 8.726 -8.820 1.00 88.00 335 ASP A O 1
ATOM 2551 N N . PHE A 1 336 ? -13.868 7.713 -6.956 1.00 85.62 336 PHE A N 1
ATOM 2552 C CA . PHE A 1 336 ? -12.517 7.391 -7.400 1.00 85.62 336 PHE A CA 1
ATOM 2553 C C . PHE A 1 336 ? -12.048 6.077 -6.760 1.00 85.62 336 PHE A C 1
ATOM 2555 O O . PHE A 1 336 ? -12.554 5.701 -5.700 1.00 85.62 336 PHE A O 1
ATOM 2562 N N . PRO A 1 337 ? -11.065 5.374 -7.353 1.00 84.56 337 PRO A N 1
ATOM 2563 C CA . PRO A 1 337 ? -10.585 4.113 -6.804 1.00 84.56 337 PRO A CA 1
ATOM 2564 C C . PRO A 1 337 ? -9.946 4.308 -5.423 1.00 84.56 337 PRO A C 1
ATOM 2566 O O . PRO A 1 337 ? -8.982 5.063 -5.274 1.00 84.56 337 PRO A O 1
ATOM 2569 N N . VAL A 1 338 ? -10.465 3.603 -4.418 1.00 87.69 338 VAL A N 1
ATOM 2570 C CA . VAL A 1 338 ? -9.899 3.543 -3.064 1.00 87.69 338 VAL A CA 1
ATOM 2571 C C . VAL A 1 338 ? -9.489 2.109 -2.767 1.00 87.69 338 VAL A C 1
ATOM 2573 O O . VAL A 1 338 ? -10.294 1.189 -2.894 1.00 87.69 338 VAL A O 1
ATOM 2576 N N . MET A 1 339 ? -8.243 1.916 -2.343 1.00 87.62 339 MET A N 1
ATOM 2577 C CA . MET A 1 339 ? -7.728 0.618 -1.932 1.00 87.62 339 MET A CA 1
ATOM 2578 C C . MET A 1 339 ? -7.479 0.587 -0.426 1.00 87.62 339 MET A C 1
ATOM 2580 O O . MET A 1 339 ? -6.710 1.388 0.106 1.00 87.62 339 MET A O 1
ATOM 2584 N N . LEU A 1 340 ? -8.102 -0.379 0.251 1.00 88.06 340 LEU A N 1
ATOM 2585 C CA . LEU A 1 340 ? -7.912 -0.622 1.679 1.00 88.06 340 LEU A CA 1
ATOM 2586 C C . LEU A 1 340 ? -6.742 -1.593 1.905 1.00 88.06 340 LEU A C 1
ATOM 2588 O O . LEU A 1 340 ? -6.694 -2.677 1.309 1.00 88.06 340 LEU A O 1
ATOM 2592 N N . SER A 1 341 ? -5.810 -1.211 2.777 1.00 84.69 341 SER A N 1
ATOM 2593 C CA . SER A 1 341 ? -4.674 -2.027 3.218 1.00 84.69 341 SER A CA 1
ATOM 2594 C C . SER A 1 341 ? -4.756 -2.206 4.735 1.00 84.69 341 SER A C 1
ATOM 2596 O O . SER A 1 341 ? -4.545 -1.257 5.491 1.00 84.69 341 SER A O 1
ATOM 2598 N N . PHE A 1 342 ? -5.115 -3.413 5.177 1.00 84.50 342 PHE A N 1
ATOM 2599 C CA . PHE A 1 342 ? -5.163 -3.792 6.591 1.00 84.50 342 PHE A CA 1
ATOM 2600 C C . PHE A 1 342 ? -3.822 -4.413 6.959 1.00 84.50 342 PHE A C 1
ATOM 2602 O O . PHE A 1 342 ? -3.533 -5.539 6.549 1.00 84.50 342 PHE A O 1
ATOM 2609 N N . ARG A 1 343 ? -2.995 -3.645 7.660 1.00 78.25 343 ARG A N 1
ATOM 2610 C CA . ARG A 1 343 ? -1.631 -4.028 8.005 1.00 78.25 343 ARG A CA 1
ATOM 2611 C C . ARG A 1 343 ? -1.604 -4.549 9.432 1.00 78.25 343 ARG A C 1
ATOM 2613 O O . ARG A 1 343 ? -2.205 -3.880 10.298 1.00 78.25 343 ARG A O 1
#

Sequence (343 aa):
MILLASGNLLVAGPGGPLHSLDLERLTADLREVFHAQGLASDWVADHLVLTLEEKLRSRGNGEPVSEAMMHESLAAMLSAVGYSEVAAEYGRRHQVDPLAGRRRELHDWSAAGVRELLDRTLPLTPGQSLRLTEQCVAVLRQLGFQEVSDTFICELAVHLLHRGDGGGFSEPITGAPLRQDAAAPMPTPNAAEQSQAPLFLPAKVKAEQVDSFTRTLLETNVLRILPVSRLFPRLGLSVSLAALGETLTGGWPSPLTIMTALGRVAPSILALLGRMRQEYATVLAEFLEAPCHLVFPGFKSYLAQGLGPMPRRERALLAREISCFLEDSLVARADFPVMLSFR

Foldseek 3Di:
DDPPPPDFQWEQEPPGDTDGDDLVVQLVVLCVLCVVVVHNCSQVSVLLSVVLVVVSVVVPDSPHHYPQNSLLSSLLVCVVVPVPSSSVSSCVVVVHDVCPVVVVQWDFDDLVNLLVLCVVPDPDDPVLSNVLSVVLVVVCVVVPPGIDGSVVSVVSSVVCVVCVVPDDDDDDDDDDDDDDDDDDDDPPPDPVVVVPPPQWDPPPDDLVNADPVLSVCPVLVQKDWRTAGPVRRETEIEGELQSLCVPQVVLQAALVSSLVSCLVCLVSVQVSLVVSLVVCCVVPVCSQQHEYEYEYPCQVVCLPPVRPDDDPVVSVVSSVVSVVSSCVSHQVPHPHHYDYHYD